Protein AF-A0A969X507-F1 (afdb_monomer_lite)

Sequence (198 aa):
MKPGFDLRLEQAQKLIITPQLQQAVALLQYSSMELLDYIQKELVDNPLLELEERLDPGQKQKEKDKGESQEEVQWEDYFQDYEDYGFKTKEHDQEHPSLESNASRPFSLQEHLLFQLQLTHLSATEYAIGEFLIGNIDRNGYLQGSLEELAGTLGVKQEELLAVLEQIQQFEPLGVGARSIEECLWLQAVKREDRPPF

Radius of gyration: 32.65 Å; chains: 1; bounding box: 103×75×62 Å

Foldseek 3Di:
DDDDDDDDDDDDDPPDCDVVNVVVVVLVPDDPVVNVVVVVVVCVVDVPDDPPPPDDPPPPDPPDDDDDDPDDPPVVVVVVVVPPDDDDPPPPPPPPPPVVNVPDDDDQPLRQLLVVLVVDPDDPLLSVLLNLQSVQQDSVQEGPDDLVVSCVVSVHDSVSSVVSLVVSCPDPPHQHHHNDPVSSVVSVVVVCPPDPDD

Structure (mmCIF, N/CA/C/O backbone):
data_AF-A0A969X507-F1
#
_entry.id   AF-A0A969X507-F1
#
loop_
_atom_site.group_PDB
_atom_site.id
_atom_site.type_symbol
_atom_site.label_atom_id
_atom_site.label_alt_id
_atom_site.label_comp_id
_atom_site.label_asym_id
_atom_site.label_entity_id
_atom_site.label_seq_id
_atom_site.pdbx_PDB_ins_code
_atom_site.Cartn_x
_atom_site.Cartn_y
_atom_site.Cartn_z
_atom_site.occupancy
_atom_site.B_iso_or_equiv
_atom_site.auth_seq_id
_atom_site.auth_comp_id
_atom_site.auth_asym_id
_atom_site.auth_atom_id
_atom_site.pdbx_PDB_model_num
ATOM 1 N N . MET A 1 1 ? 83.317 3.479 -35.740 1.00 40.03 1 MET A N 1
ATOM 2 C CA . MET A 1 1 ? 82.184 4.357 -35.380 1.00 40.03 1 MET A CA 1
ATOM 3 C C . MET A 1 1 ? 80.895 3.788 -35.964 1.00 40.03 1 MET A C 1
ATOM 5 O O . MET A 1 1 ? 80.715 3.808 -37.171 1.00 40.03 1 MET A O 1
ATOM 9 N N . LYS A 1 2 ? 80.048 3.222 -35.109 1.00 51.16 2 LYS A N 1
ATOM 10 C CA . LYS A 1 2 ? 78.599 2.988 -35.279 1.00 51.16 2 LYS A CA 1
ATOM 11 C C . LYS A 1 2 ? 78.009 3.246 -33.877 1.00 51.16 2 LYS A C 1
ATOM 13 O O . LYS A 1 2 ? 78.763 2.991 -32.934 1.00 51.16 2 LYS A O 1
ATOM 18 N N . PRO A 1 3 ? 76.759 3.698 -33.678 1.00 57.31 3 PRO A N 1
ATOM 19 C CA . PRO A 1 3 ? 75.609 3.670 -34.588 1.00 57.31 3 PRO A CA 1
ATOM 20 C C . PRO A 1 3 ? 74.827 5.008 -34.613 1.00 57.31 3 PRO A C 1
ATOM 22 O O . PRO A 1 3 ? 75.236 5.984 -33.994 1.00 57.31 3 PRO A O 1
ATOM 25 N N . GLY A 1 4 ? 73.696 5.055 -35.320 1.00 49.06 4 GLY A N 1
ATOM 26 C CA . GLY A 1 4 ? 72.754 6.171 -35.218 1.00 49.06 4 GLY A CA 1
ATOM 27 C C . GLY A 1 4 ? 71.738 6.214 -36.352 1.00 49.06 4 GLY A C 1
ATOM 28 O O . GLY A 1 4 ? 71.722 7.176 -37.105 1.00 49.06 4 GLY A O 1
ATOM 29 N N . PHE A 1 5 ? 70.913 5.176 -36.498 1.00 55.28 5 PHE A N 1
ATOM 30 C CA . PHE A 1 5 ? 69.684 5.273 -37.287 1.00 55.28 5 PHE A CA 1
ATOM 31 C C . PHE A 1 5 ? 68.516 4.976 -36.352 1.00 55.28 5 PHE A C 1
ATOM 33 O O . PHE A 1 5 ? 68.231 3.822 -36.045 1.00 55.28 5 PHE A O 1
ATOM 40 N N . ASP A 1 6 ? 67.917 6.050 -35.846 1.00 52.25 6 ASP A N 1
ATOM 41 C CA . ASP A 1 6 ? 66.673 6.029 -35.084 1.00 52.25 6 ASP A CA 1
ATOM 42 C C . ASP A 1 6 ? 65.519 5.863 -36.084 1.00 52.25 6 ASP A C 1
ATOM 44 O O . ASP A 1 6 ? 65.155 6.791 -36.805 1.00 52.25 6 ASP A O 1
ATOM 48 N N . LEU A 1 7 ? 65.006 4.639 -36.208 1.00 55.09 7 LEU A N 1
ATOM 49 C CA . LEU A 1 7 ? 63.811 4.330 -36.992 1.00 55.09 7 LEU A CA 1
ATOM 50 C C . LEU A 1 7 ? 62.589 4.539 -36.092 1.00 55.09 7 LEU A C 1
ATOM 52 O O . LEU A 1 7 ? 62.137 3.615 -35.417 1.00 55.09 7 LEU A O 1
ATOM 56 N N . ARG A 1 8 ? 62.049 5.761 -36.078 1.00 56.00 8 ARG A N 1
ATOM 57 C CA . ARG A 1 8 ? 60.736 6.040 -35.481 1.00 56.00 8 ARG A CA 1
ATOM 58 C C . ARG A 1 8 ? 59.634 5.558 -36.418 1.00 56.00 8 ARG A C 1
ATOM 60 O O . ARG A 1 8 ? 59.376 6.161 -37.455 1.00 56.00 8 ARG A O 1
ATOM 67 N N . LEU A 1 9 ? 59.000 4.453 -36.039 1.00 54.16 9 LEU A N 1
ATOM 68 C CA . LEU A 1 9 ? 57.808 3.922 -36.688 1.00 54.16 9 LEU A CA 1
ATOM 69 C C . LEU A 1 9 ? 56.573 4.594 -36.063 1.00 54.16 9 LEU A C 1
ATOM 71 O O . LEU A 1 9 ? 56.149 4.219 -34.972 1.00 54.16 9 LEU A O 1
ATOM 75 N N . GLU A 1 10 ? 56.008 5.608 -36.719 1.00 54.09 10 GLU A N 1
ATOM 76 C CA . GLU A 1 10 ? 54.723 6.186 -36.304 1.00 54.09 10 GLU A CA 1
ATOM 77 C C . GLU A 1 10 ? 53.574 5.311 -36.825 1.00 54.09 10 GLU A C 1
ATOM 79 O O . GLU A 1 10 ? 53.235 5.316 -38.009 1.00 54.09 10 GLU A O 1
ATOM 84 N N . GLN A 1 11 ? 52.984 4.511 -35.936 1.00 51.06 11 GLN A N 1
ATOM 85 C CA . GLN A 1 11 ? 51.823 3.680 -36.243 1.00 51.06 11 GLN A CA 1
ATOM 86 C C . GLN A 1 11 ? 50.542 4.526 -36.166 1.00 51.06 11 GLN A C 1
ATOM 88 O O . GLN A 1 11 ? 49.938 4.670 -35.107 1.00 51.06 11 GLN A O 1
ATOM 93 N N . ALA A 1 12 ? 50.099 5.078 -37.297 1.00 56.31 12 ALA A N 1
ATOM 94 C CA . ALA A 1 12 ? 48.778 5.698 -37.406 1.00 56.31 12 ALA A CA 1
ATOM 95 C C . ALA A 1 12 ? 47.714 4.604 -37.625 1.00 56.31 12 ALA A C 1
ATOM 97 O O . ALA A 1 12 ? 47.590 4.041 -38.716 1.00 56.31 12 ALA A O 1
ATOM 98 N N . GLN A 1 13 ? 46.951 4.274 -36.583 1.00 54.53 13 GLN A N 1
ATOM 99 C CA . GLN A 1 13 ? 45.850 3.314 -36.667 1.00 54.53 13 GLN A CA 1
ATOM 100 C C . GLN A 1 13 ? 44.687 3.955 -37.448 1.00 54.53 13 GLN A C 1
ATOM 102 O O . GLN A 1 13 ? 43.970 4.811 -36.935 1.00 54.53 13 GLN A O 1
ATOM 107 N N . LYS A 1 14 ? 44.503 3.579 -38.720 1.00 55.06 14 LYS A N 1
ATOM 108 C CA . LYS A 1 14 ? 43.303 3.957 -39.480 1.00 55.06 14 LYS A CA 1
ATOM 109 C C . LYS A 1 14 ? 42.123 3.152 -38.941 1.00 55.06 14 LYS A C 1
ATOM 111 O O . LYS A 1 14 ? 42.059 1.947 -39.168 1.00 55.06 14 LYS A O 1
ATOM 116 N N . LEU A 1 15 ? 41.190 3.814 -38.257 1.00 56.16 15 LEU A N 1
ATOM 117 C CA . LEU A 1 15 ? 39.861 3.257 -38.006 1.00 56.16 15 LEU A CA 1
ATOM 118 C C . LEU A 1 15 ? 39.155 3.086 -39.354 1.00 56.16 15 LEU A C 1
ATOM 120 O O . LEU A 1 15 ? 38.576 4.023 -39.902 1.00 56.16 15 LEU A O 1
ATOM 124 N N . ILE A 1 16 ? 39.258 1.890 -39.923 1.00 62.44 16 ILE A N 1
ATOM 125 C CA . ILE A 1 16 ? 38.451 1.498 -41.070 1.00 62.44 16 ILE A CA 1
ATOM 126 C C . ILE A 1 16 ? 37.062 1.218 -40.508 1.00 62.44 16 ILE A C 1
ATOM 128 O O . ILE A 1 16 ? 36.867 0.263 -39.760 1.00 62.44 16 ILE A O 1
ATOM 132 N N . ILE A 1 17 ? 36.112 2.089 -40.831 1.00 55.62 17 ILE A N 1
ATOM 133 C CA . ILE A 1 17 ? 34.702 1.861 -40.545 1.00 55.62 17 ILE A CA 1
ATOM 134 C C . ILE A 1 17 ? 34.292 0.568 -41.253 1.00 55.62 17 ILE A C 1
ATOM 136 O O . ILE A 1 17 ? 34.327 0.477 -42.481 1.00 55.62 17 ILE A O 1
ATOM 140 N N . THR A 1 18 ? 33.951 -0.451 -40.472 1.00 82.69 18 THR A N 1
ATOM 141 C CA . THR A 1 18 ? 33.385 -1.687 -41.001 1.00 82.69 18 THR A CA 1
ATOM 142 C C . THR A 1 18 ? 31.915 -1.447 -41.361 1.00 82.69 18 THR A C 1
ATOM 144 O O . THR A 1 18 ? 31.246 -0.644 -40.705 1.00 82.69 18 THR A O 1
ATOM 147 N N . PRO A 1 19 ? 31.374 -2.132 -42.382 1.00 73.19 19 PRO A N 1
ATOM 148 C CA . PRO A 1 19 ? 29.974 -1.969 -42.790 1.00 73.19 19 PRO A CA 1
ATOM 149 C C . PRO A 1 19 ? 28.988 -2.245 -41.642 1.00 73.19 19 PRO A C 1
ATOM 151 O O . PRO A 1 19 ? 27.975 -1.563 -41.519 1.00 73.19 19 PRO A O 1
ATOM 154 N N . GLN A 1 20 ? 29.336 -3.163 -40.735 1.00 71.44 20 GLN A N 1
ATOM 155 C CA . GLN A 1 20 ? 28.566 -3.449 -39.520 1.00 71.44 20 GLN A CA 1
ATOM 156 C C . GLN A 1 20 ? 28.519 -2.252 -38.558 1.00 71.44 20 GLN A C 1
ATOM 158 O O . GLN A 1 20 ? 27.482 -1.963 -37.969 1.00 71.44 20 GLN A O 1
ATOM 163 N N . LEU A 1 21 ? 29.627 -1.517 -38.420 1.00 74.62 21 LEU A N 1
ATOM 164 C CA . LEU A 1 21 ? 29.705 -0.350 -37.543 1.00 74.62 21 LEU A CA 1
ATOM 165 C C . LEU A 1 21 ? 28.915 0.833 -38.121 1.00 74.62 21 LEU A C 1
ATOM 167 O O . LEU A 1 21 ? 28.256 1.551 -37.376 1.00 74.62 21 LEU A O 1
ATOM 171 N N . GLN A 1 22 ? 28.901 0.989 -39.448 1.00 72.25 22 GLN A N 1
ATOM 172 C CA . GLN A 1 22 ? 28.009 1.926 -40.144 1.00 72.25 22 GLN A CA 1
ATOM 173 C C . GLN A 1 22 ? 26.529 1.605 -39.924 1.00 72.25 22 GLN A C 1
ATOM 175 O O . GLN A 1 22 ? 25.753 2.514 -39.635 1.00 72.25 22 GLN A O 1
ATOM 180 N N . GLN A 1 23 ? 26.147 0.330 -40.020 1.00 75.06 23 GLN A N 1
ATOM 181 C CA . GLN A 1 23 ? 24.771 -0.110 -39.778 1.00 75.06 23 GLN A CA 1
ATOM 182 C C . GLN A 1 23 ? 24.349 0.116 -38.323 1.00 75.06 23 GLN A C 1
ATOM 184 O O . GLN A 1 23 ? 23.283 0.673 -38.082 1.00 75.06 23 GLN A O 1
ATOM 189 N N . ALA A 1 24 ? 25.202 -0.227 -37.353 1.00 75.50 24 ALA A N 1
ATOM 190 C CA . ALA A 1 24 ? 24.916 -0.019 -35.933 1.00 75.50 24 ALA A CA 1
ATOM 191 C C . ALA A 1 24 ? 24.751 1.470 -35.586 1.00 75.50 24 ALA A C 1
ATOM 193 O O . ALA A 1 24 ? 23.823 1.853 -34.877 1.00 75.50 24 ALA A O 1
ATOM 194 N N . VAL A 1 25 ? 25.618 2.329 -36.128 1.00 79.06 25 VAL A N 1
ATOM 195 C CA . VAL A 1 25 ? 25.529 3.782 -35.930 1.00 79.06 25 VAL A CA 1
ATOM 196 C C . VAL A 1 25 ? 24.288 4.372 -36.610 1.00 79.06 25 VAL A C 1
ATOM 198 O O . VAL A 1 25 ? 23.712 5.319 -36.079 1.00 79.06 25 VAL A O 1
ATOM 201 N N . ALA A 1 26 ? 23.852 3.827 -37.749 1.00 70.38 26 ALA A N 1
ATOM 202 C CA . ALA A 1 26 ? 22.607 4.232 -38.403 1.00 70.38 26 ALA A CA 1
ATOM 203 C C . ALA A 1 26 ? 21.367 3.801 -37.600 1.00 70.38 26 ALA A C 1
ATOM 205 O O . ALA A 1 26 ? 20.466 4.609 -37.400 1.00 70.38 26 ALA A O 1
ATOM 206 N N . LEU A 1 27 ? 21.359 2.576 -37.062 1.00 78.75 27 LEU A N 1
ATOM 207 C CA . LEU A 1 27 ? 20.280 2.064 -36.209 1.00 78.75 27 LEU A CA 1
ATOM 208 C C . LEU A 1 27 ? 20.087 2.907 -34.941 1.00 78.75 27 LEU A C 1
ATOM 210 O O . LEU A 1 27 ? 18.956 3.188 -34.559 1.00 78.75 27 LEU A O 1
ATOM 214 N N . LEU A 1 28 ? 21.183 3.363 -34.325 1.00 80.00 28 LEU A N 1
ATOM 215 C CA . LEU A 1 28 ? 21.151 4.239 -33.145 1.00 80.00 28 LEU A CA 1
ATOM 216 C C . LEU A 1 28 ? 20.614 5.650 -33.432 1.00 80.00 28 LEU A C 1
ATOM 218 O O . LEU A 1 28 ? 20.258 6.363 -32.497 1.00 80.00 28 LEU A O 1
ATOM 222 N N . GLN A 1 29 ? 20.597 6.071 -34.698 1.00 79.50 29 GLN A N 1
ATOM 223 C CA . GLN A 1 29 ? 20.119 7.392 -35.111 1.00 79.50 29 GLN A CA 1
ATOM 224 C C . GLN A 1 29 ? 18.639 7.406 -35.513 1.00 79.50 29 GLN A C 1
ATOM 226 O O . GLN A 1 29 ? 18.088 8.494 -35.677 1.00 79.50 29 GLN A O 1
ATOM 231 N N . TYR A 1 30 ? 17.987 6.247 -35.658 1.00 86.56 30 TYR A N 1
ATOM 232 C CA . TYR A 1 30 ? 16.560 6.192 -35.972 1.00 86.56 30 TYR A CA 1
ATOM 233 C C . TYR A 1 30 ? 15.694 6.625 -34.790 1.00 86.56 30 TYR A C 1
ATOM 235 O O . TYR A 1 30 ? 15.968 6.319 -33.627 1.00 86.56 30 TYR A O 1
ATOM 243 N N . SER A 1 31 ? 14.590 7.301 -35.099 1.00 87.06 31 SER A N 1
ATOM 244 C CA . SER A 1 31 ? 13.506 7.484 -34.139 1.00 87.06 31 SER A CA 1
ATOM 245 C C . SER A 1 31 ? 12.775 6.157 -33.893 1.00 87.06 31 SER A C 1
ATOM 247 O O . SER A 1 31 ? 12.781 5.256 -34.731 1.00 87.06 31 SER A O 1
ATOM 249 N N . SER A 1 32 ? 12.095 6.025 -32.749 1.00 80.69 32 SER A N 1
ATOM 250 C CA . SER A 1 32 ? 11.383 4.784 -32.396 1.00 80.69 32 SER A CA 1
ATOM 251 C C . SER A 1 32 ? 10.352 4.343 -33.445 1.00 80.69 32 SER A C 1
ATOM 253 O O . SER A 1 32 ? 10.076 3.154 -33.540 1.00 80.69 32 SER A O 1
ATOM 255 N N . MET A 1 33 ? 9.777 5.274 -34.213 1.00 86.19 33 MET A N 1
ATOM 256 C CA . MET A 1 33 ? 8.849 4.959 -35.306 1.00 86.19 33 MET A CA 1
ATOM 257 C C . MET A 1 33 ? 9.584 4.408 -36.534 1.00 86.19 33 MET A C 1
ATOM 259 O O . MET A 1 33 ? 9.168 3.404 -37.099 1.00 86.19 33 MET A O 1
ATOM 263 N N . GLU A 1 34 ? 10.700 5.030 -36.915 1.00 84.31 34 GLU A N 1
ATOM 264 C CA . GLU A 1 34 ? 11.515 4.608 -38.063 1.00 84.31 34 GLU A CA 1
ATOM 265 C C . GLU A 1 34 ? 12.184 3.251 -37.822 1.00 84.31 34 GLU A C 1
ATOM 267 O O . GLU A 1 34 ? 12.285 2.441 -38.738 1.00 84.31 34 GLU A O 1
ATOM 272 N N . LEU A 1 35 ? 12.593 2.970 -36.580 1.00 83.88 35 LEU A N 1
ATOM 273 C CA . LEU A 1 35 ? 13.148 1.669 -36.210 1.00 83.88 35 LEU A CA 1
ATOM 274 C C . LEU A 1 35 ? 12.105 0.547 -36.342 1.00 83.88 35 LEU A C 1
ATOM 276 O O . LEU A 1 35 ? 12.439 -0.543 -36.797 1.00 83.88 35 LEU A O 1
ATOM 280 N N . LEU A 1 36 ? 10.845 0.807 -35.974 1.00 84.69 36 LEU A N 1
ATOM 281 C CA . LEU A 1 36 ? 9.763 -0.172 -36.114 1.00 84.69 36 LEU A CA 1
ATOM 282 C C . LEU A 1 36 ? 9.422 -0.441 -37.582 1.00 84.69 36 LEU A C 1
ATOM 284 O O . LEU A 1 36 ? 9.252 -1.600 -37.950 1.00 84.69 36 LEU A O 1
ATOM 288 N N . ASP A 1 37 ? 9.375 0.598 -38.417 1.00 84.25 37 ASP A N 1
ATOM 289 C CA . ASP A 1 37 ? 9.166 0.460 -39.865 1.00 84.25 37 ASP A CA 1
ATOM 290 C C . ASP A 1 37 ? 10.311 -0.330 -40.524 1.00 84.25 37 ASP A C 1
ATOM 292 O O . ASP A 1 37 ? 10.082 -1.249 -41.312 1.00 84.25 37 ASP A O 1
ATOM 296 N N . TYR A 1 38 ? 11.554 -0.052 -40.117 1.00 84.12 38 TYR A N 1
ATOM 297 C CA . TYR A 1 38 ? 12.729 -0.801 -40.559 1.00 84.12 38 TYR A CA 1
ATOM 298 C C . TYR A 1 38 ? 12.644 -2.287 -40.174 1.00 84.12 38 TYR A C 1
ATOM 300 O O . TYR A 1 38 ? 12.842 -3.151 -41.024 1.00 84.12 38 TYR A O 1
ATOM 308 N N . ILE A 1 39 ? 12.292 -2.602 -38.921 1.00 83.06 39 ILE A N 1
ATOM 309 C CA . ILE A 1 39 ? 12.124 -3.988 -38.452 1.00 83.06 39 ILE A CA 1
ATOM 310 C C . ILE A 1 39 ? 10.987 -4.695 -39.202 1.00 83.06 39 ILE A C 1
ATOM 312 O O . ILE A 1 39 ? 11.150 -5.844 -39.606 1.00 83.06 39 ILE A O 1
ATOM 316 N N . GLN A 1 40 ? 9.851 -4.026 -39.421 1.00 82.00 40 GLN A N 1
ATOM 317 C CA . GLN A 1 40 ? 8.729 -4.594 -40.177 1.00 82.00 40 GLN A CA 1
ATOM 318 C C . GLN A 1 40 ? 9.119 -4.931 -41.615 1.00 82.00 40 GLN A C 1
ATOM 320 O O . GLN A 1 40 ? 8.726 -5.975 -42.133 1.00 82.00 40 GLN A O 1
ATOM 325 N N . LYS A 1 41 ? 9.909 -4.071 -42.256 1.00 83.44 41 LYS A N 1
ATOM 326 C CA . LYS A 1 41 ? 10.410 -4.320 -43.604 1.00 83.44 41 LYS A CA 1
ATOM 327 C C . LYS A 1 41 ? 11.374 -5.507 -43.645 1.00 83.44 41 LYS A C 1
ATOM 329 O O . LYS A 1 41 ? 11.221 -6.380 -44.493 1.00 83.44 41 LYS A O 1
ATOM 334 N N . GLU A 1 42 ? 12.309 -5.576 -42.701 1.00 83.44 42 GLU A N 1
ATOM 335 C CA . GLU A 1 42 ? 13.247 -6.701 -42.588 1.00 83.44 42 GLU A CA 1
ATOM 336 C C . GLU A 1 42 ? 12.532 -8.031 -42.288 1.00 83.44 42 GLU A C 1
ATOM 338 O O . GLU A 1 42 ? 12.959 -9.072 -42.779 1.00 83.44 42 GLU A O 1
ATOM 343 N N . LEU A 1 43 ? 11.412 -8.011 -41.557 1.00 81.31 43 LEU A N 1
ATOM 344 C CA . LEU A 1 43 ? 10.572 -9.193 -41.318 1.00 81.31 43 LEU A CA 1
ATOM 345 C C . LEU A 1 43 ? 9.946 -9.736 -42.617 1.00 81.31 43 LEU A C 1
ATOM 347 O O . LEU A 1 43 ? 9.805 -10.943 -42.786 1.00 81.31 43 LEU A O 1
ATOM 351 N N . VAL A 1 44 ? 9.572 -8.850 -43.546 1.00 80.88 44 VAL A N 1
ATOM 352 C CA . VAL A 1 44 ? 9.012 -9.233 -44.854 1.00 80.88 44 VAL A CA 1
ATOM 353 C C . VAL A 1 44 ? 10.105 -9.731 -45.800 1.00 80.88 44 VAL A C 1
ATOM 355 O O . VAL A 1 44 ? 9.893 -10.697 -46.535 1.00 80.88 44 VAL A O 1
ATOM 358 N N . ASP A 1 45 ? 11.267 -9.080 -45.780 1.00 83.31 45 ASP A N 1
ATOM 359 C CA . ASP A 1 45 ? 12.383 -9.398 -46.672 1.00 83.31 45 ASP A CA 1
ATOM 360 C C . ASP A 1 45 ? 13.143 -10.665 -46.230 1.00 83.31 45 ASP A C 1
ATOM 362 O O . ASP A 1 45 ? 13.737 -11.356 -47.065 1.00 83.31 45 ASP A O 1
ATOM 366 N N . ASN A 1 46 ? 13.094 -11.018 -44.941 1.00 79.50 46 ASN A N 1
ATOM 367 C CA . ASN A 1 46 ? 13.735 -12.206 -44.390 1.00 79.50 46 ASN A CA 1
ATOM 368 C C . ASN A 1 46 ? 12.691 -13.222 -43.886 1.00 79.50 46 ASN A C 1
ATOM 370 O O . ASN A 1 46 ? 12.310 -13.195 -42.716 1.00 79.50 46 ASN A O 1
ATOM 374 N N . PRO A 1 47 ? 12.276 -14.182 -44.730 1.00 68.81 47 PRO A N 1
ATOM 375 C CA . PRO A 1 47 ? 11.215 -15.138 -44.408 1.00 68.81 47 PRO A CA 1
ATOM 376 C C . PRO A 1 47 ? 11.571 -16.146 -43.299 1.00 68.81 47 PRO A C 1
ATOM 378 O O . PRO A 1 47 ? 10.748 -16.998 -42.981 1.00 68.81 47 PRO A O 1
ATOM 381 N N . LEU A 1 48 ? 12.791 -16.095 -42.747 1.00 75.00 48 LEU A N 1
ATOM 382 C CA . LEU A 1 48 ? 13.221 -16.879 -41.582 1.00 75.00 48 LEU A CA 1
ATOM 383 C C . LEU A 1 48 ? 13.097 -16.106 -40.257 1.00 75.00 48 LEU A C 1
ATOM 385 O O . LEU A 1 48 ? 13.291 -16.703 -39.201 1.00 75.00 48 LEU A O 1
ATOM 389 N N . LEU A 1 49 ? 12.841 -14.793 -40.291 1.00 70.06 49 LEU A N 1
ATOM 390 C CA . LEU A 1 49 ? 12.595 -14.002 -39.088 1.00 70.06 49 LEU A CA 1
ATOM 391 C C . LEU A 1 49 ?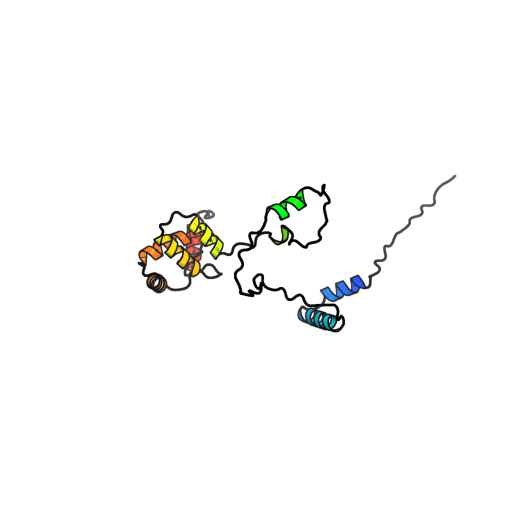 11.134 -14.192 -38.657 1.00 70.06 49 LEU A C 1
ATOM 393 O O . LEU A 1 49 ? 10.211 -13.804 -39.368 1.00 70.06 49 LEU A O 1
ATOM 397 N N . GLU A 1 50 ? 10.931 -14.765 -37.474 1.00 68.81 50 GLU A N 1
ATOM 398 C CA . GLU A 1 50 ? 9.628 -14.864 -36.814 1.00 68.81 50 GLU A CA 1
ATOM 399 C C . GLU A 1 50 ? 9.606 -13.899 -35.621 1.00 68.81 50 GLU A C 1
ATOM 401 O O . GLU A 1 50 ? 10.568 -13.811 -34.856 1.00 68.81 50 GLU A O 1
ATOM 406 N N . LEU A 1 51 ? 8.522 -13.134 -35.470 1.00 67.19 51 LEU A N 1
ATOM 407 C CA . LEU A 1 51 ? 8.334 -12.300 -34.288 1.00 67.19 51 LEU A CA 1
ATOM 408 C C . LEU A 1 51 ? 7.934 -13.223 -33.136 1.00 67.19 51 LEU A C 1
ATOM 410 O O . LEU A 1 51 ? 6.819 -13.740 -33.132 1.00 67.19 51 LEU A O 1
ATOM 414 N N . GLU A 1 52 ? 8.820 -13.424 -32.162 1.00 65.06 52 GLU A N 1
ATOM 415 C CA . GLU A 1 52 ? 8.439 -14.082 -30.914 1.00 65.06 52 GLU A CA 1
ATOM 416 C C . GLU A 1 52 ? 7.379 -13.228 -30.207 1.00 65.06 52 GLU A C 1
ATOM 418 O O . GLU A 1 52 ? 7.674 -12.239 -29.527 1.00 65.06 52 GLU A O 1
ATOM 423 N N . GLU A 1 53 ? 6.112 -13.605 -30.369 1.00 53.97 53 GLU A N 1
ATOM 424 C CA . GLU A 1 53 ? 5.057 -13.159 -29.476 1.00 53.97 53 GLU A CA 1
ATOM 425 C C . GLU A 1 53 ? 5.380 -13.725 -28.096 1.00 53.97 53 GLU A C 1
ATOM 427 O O . GLU A 1 53 ? 5.225 -14.917 -27.827 1.00 53.97 53 GLU A O 1
ATOM 432 N N . ARG A 1 54 ? 5.885 -12.863 -27.210 1.00 49.53 54 ARG A N 1
ATOM 433 C CA . ARG A 1 54 ? 6.108 -13.203 -25.809 1.00 49.53 54 ARG A CA 1
ATOM 434 C C . ARG A 1 54 ? 4.761 -13.548 -25.178 1.00 49.53 54 ARG A C 1
ATOM 436 O O . ARG A 1 54 ? 4.060 -12.661 -24.697 1.00 49.53 54 ARG A O 1
ATOM 443 N N . LEU A 1 55 ? 4.419 -14.833 -25.184 1.00 45.38 55 LEU A N 1
ATOM 444 C CA . LEU A 1 55 ? 3.278 -15.365 -24.456 1.00 45.38 55 LEU A CA 1
ATOM 445 C C . LEU A 1 55 ? 3.444 -14.997 -22.982 1.00 45.38 55 LEU A C 1
ATOM 447 O O . LEU A 1 55 ? 4.479 -15.246 -22.354 1.00 45.38 55 LEU A O 1
ATOM 451 N N . ASP A 1 56 ? 2.416 -14.374 -22.430 1.00 43.16 56 ASP A N 1
ATOM 452 C CA . ASP A 1 56 ? 2.289 -14.140 -21.009 1.00 43.16 56 ASP A CA 1
ATOM 453 C C . ASP A 1 56 ? 2.347 -15.489 -20.263 1.00 43.16 56 ASP A C 1
ATOM 455 O O . ASP A 1 56 ? 1.784 -16.493 -20.720 1.00 43.16 56 ASP A O 1
ATOM 459 N N . PRO A 1 57 ? 3.069 -15.562 -19.128 1.00 41.97 57 PRO A N 1
ATOM 460 C CA . PRO A 1 57 ? 3.266 -16.813 -18.410 1.00 41.97 57 PRO A CA 1
ATOM 461 C C . PRO A 1 57 ? 1.924 -17.264 -17.818 1.00 41.97 57 PRO A C 1
ATOM 463 O O . PRO A 1 57 ? 1.535 -16.842 -16.732 1.00 41.97 57 PRO A O 1
ATOM 466 N N . GLY A 1 58 ? 1.184 -18.097 -18.553 1.00 51.22 58 GLY A N 1
ATOM 467 C CA . GLY A 1 58 ? -0.146 -18.541 -18.131 1.00 51.22 58 GLY A CA 1
ATOM 468 C C . GLY A 1 58 ? -0.942 -19.374 -19.136 1.00 51.22 58 GLY A C 1
ATOM 469 O O . GLY A 1 58 ? -1.807 -20.141 -18.715 1.00 51.22 58 GLY A O 1
ATOM 470 N N . GLN A 1 59 ? -0.649 -19.313 -20.437 1.00 42.97 59 GLN A N 1
ATOM 471 C CA . GLN A 1 59 ? -1.398 -20.086 -21.437 1.00 42.97 59 GLN A CA 1
ATOM 472 C C . GLN A 1 59 ? -0.751 -21.449 -21.719 1.00 42.97 59 GLN A C 1
ATOM 474 O O . GLN A 1 59 ? -0.290 -21.735 -22.817 1.00 42.97 59 GLN A O 1
ATOM 479 N N . LYS A 1 60 ? -0.755 -22.337 -20.716 1.00 39.56 60 LYS A N 1
ATOM 480 C CA . LYS A 1 60 ? -0.749 -23.781 -20.998 1.00 39.56 60 LYS A CA 1
ATOM 481 C C . LYS A 1 60 ? -2.180 -24.178 -21.353 1.00 39.56 60 LYS A C 1
ATOM 483 O O . LYS A 1 60 ? -3.075 -24.061 -20.515 1.00 39.56 60 LYS A O 1
ATOM 488 N N . GLN A 1 61 ? -2.395 -24.623 -22.590 1.00 35.38 61 GLN A N 1
ATOM 489 C CA . GLN A 1 61 ? -3.659 -25.208 -23.035 1.00 35.38 61 GLN A CA 1
ATOM 490 C C . GLN A 1 61 ? -4.094 -26.311 -22.062 1.00 35.38 61 GLN A C 1
ATOM 492 O O . GLN A 1 61 ? -3.450 -27.347 -21.920 1.00 35.38 61 GLN A O 1
ATOM 497 N N . LYS A 1 62 ? -5.211 -26.062 -21.372 1.00 33.97 62 LYS A N 1
ATOM 498 C CA . LYS A 1 62 ? -6.003 -27.097 -20.713 1.00 33.97 62 LYS A CA 1
ATOM 499 C C . LYS A 1 62 ? -6.779 -27.842 -21.795 1.00 33.97 62 LYS A C 1
ATOM 501 O O . LYS A 1 62 ? -7.905 -27.461 -22.104 1.00 33.97 62 LYS A O 1
ATOM 506 N N . GLU A 1 63 ? -6.213 -28.914 -22.329 1.00 32.69 63 GLU A N 1
ATOM 507 C CA . GLU A 1 63 ? -7.043 -29.997 -22.853 1.00 32.69 63 GLU A CA 1
ATOM 508 C C . GLU A 1 63 ? -7.453 -30.881 -21.677 1.00 32.69 63 GLU A C 1
ATOM 510 O O . GLU A 1 63 ? -6.641 -31.550 -21.039 1.00 32.69 63 GLU A O 1
ATOM 515 N N . LYS A 1 64 ? -8.738 -30.801 -21.329 1.00 31.89 64 LYS A N 1
ATOM 516 C CA . LYS A 1 64 ? -9.371 -31.682 -20.357 1.00 31.89 64 LYS A CA 1
ATOM 517 C C . LYS A 1 64 ? -9.953 -32.891 -21.093 1.00 31.89 64 LYS A C 1
ATOM 519 O O . LYS A 1 64 ? -10.868 -32.736 -21.893 1.00 31.89 64 LYS A O 1
ATOM 524 N N . ASP A 1 65 ? -9.476 -34.056 -20.667 1.00 29.67 65 ASP A N 1
ATOM 525 C CA . ASP A 1 65 ? -10.296 -35.149 -20.135 1.00 29.67 65 ASP A CA 1
ATOM 526 C C . ASP A 1 65 ? -11.022 -36.084 -21.120 1.00 29.67 65 ASP A C 1
ATOM 528 O O . ASP A 1 65 ? -12.046 -35.742 -21.718 1.00 29.67 65 ASP A O 1
ATOM 532 N N . LYS A 1 66 ? -10.550 -37.338 -21.162 1.00 26.70 66 LYS A N 1
ATOM 533 C CA . LYS A 1 66 ? -11.433 -38.508 -21.086 1.00 26.70 66 LYS A CA 1
ATOM 534 C C . LYS A 1 66 ? -10.671 -39.785 -20.718 1.00 26.70 66 LYS A C 1
ATOM 536 O O . LYS A 1 66 ? -9.864 -40.265 -21.506 1.00 26.70 66 LYS A O 1
ATOM 541 N N . GLY A 1 67 ? -11.088 -40.404 -19.615 1.00 28.42 67 GLY A N 1
ATOM 542 C CA . GLY A 1 67 ? -11.134 -41.863 -19.495 1.00 28.42 67 GLY A CA 1
ATOM 543 C C . GLY A 1 67 ? -10.157 -42.474 -18.499 1.00 28.42 67 GLY A C 1
ATOM 544 O O . GLY A 1 67 ? -8.954 -42.486 -18.711 1.00 28.42 67 GLY A O 1
ATOM 545 N N . GLU A 1 68 ? -10.724 -43.023 -17.433 1.00 33.44 68 GLU A N 1
ATOM 546 C CA . GLU A 1 68 ? -10.085 -43.842 -16.410 1.00 33.44 68 GLU A CA 1
ATOM 547 C C . GLU A 1 68 ? -9.294 -45.028 -16.995 1.00 33.44 68 GLU A C 1
ATOM 549 O O . GLU A 1 68 ? -9.856 -45.903 -17.652 1.00 33.44 68 GLU A O 1
ATOM 554 N N . SER A 1 69 ? -8.018 -45.127 -16.629 1.00 28.31 69 SER A N 1
ATOM 555 C CA . SER A 1 69 ? -7.384 -46.397 -16.279 1.00 28.31 69 SER A CA 1
ATOM 556 C C . SER A 1 69 ? -6.307 -46.110 -15.243 1.00 28.31 69 SER A C 1
ATOM 558 O O . SER A 1 69 ? -5.367 -45.357 -15.479 1.00 28.31 69 SER A O 1
ATOM 560 N N . GLN A 1 70 ? -6.498 -46.671 -14.055 1.00 37.28 70 GLN A N 1
ATOM 561 C CA . GLN A 1 70 ? -5.539 -46.649 -12.966 1.00 37.28 70 GLN A CA 1
ATOM 562 C C . GLN A 1 70 ? -4.363 -47.555 -13.363 1.00 37.28 70 GLN A C 1
ATOM 564 O O . GLN A 1 70 ? -4.339 -48.733 -13.024 1.00 37.28 70 GLN A O 1
ATOM 569 N N . GLU A 1 71 ? -3.432 -47.027 -14.155 1.00 37.62 71 GLU A N 1
ATOM 570 C CA . GLU A 1 71 ? -2.132 -47.656 -14.368 1.00 37.62 71 GLU A CA 1
ATOM 571 C C . GLU A 1 71 ? -1.264 -47.312 -13.158 1.00 37.62 71 GLU A C 1
ATOM 573 O O . GLU A 1 71 ? -0.914 -46.155 -12.918 1.00 37.62 71 GLU A O 1
ATOM 578 N N . GLU A 1 72 ? -0.986 -48.326 -12.339 1.00 39.00 72 GLU A N 1
ATOM 579 C CA . GLU A 1 72 ? 0.076 -48.271 -11.343 1.00 39.00 72 GLU A CA 1
ATOM 580 C C . GLU A 1 72 ? 1.365 -47.864 -12.059 1.00 39.00 72 GLU A C 1
ATOM 582 O O . GLU A 1 72 ? 1.941 -48.637 -12.821 1.00 39.00 72 GLU A O 1
ATOM 587 N N . VAL A 1 73 ? 1.800 -46.624 -11.839 1.00 47.00 73 VAL A N 1
ATOM 588 C CA . VAL A 1 73 ? 3.118 -46.160 -12.264 1.00 47.00 73 VAL A CA 1
ATOM 589 C C . VAL A 1 73 ? 4.136 -47.047 -11.547 1.00 47.00 73 VAL A C 1
ATOM 591 O O . VAL A 1 73 ? 4.317 -46.918 -10.337 1.00 47.00 73 VAL A O 1
ATOM 594 N N . GLN A 1 74 ? 4.747 -47.990 -12.271 1.00 45.22 74 GLN A N 1
ATOM 595 C CA . GLN A 1 74 ? 5.859 -48.797 -11.772 1.00 45.22 74 GLN A CA 1
ATOM 596 C C . GLN A 1 74 ? 7.081 -47.894 -11.625 1.00 45.22 74 GLN A C 1
ATOM 598 O O . GLN A 1 74 ? 7.853 -47.680 -12.558 1.00 45.22 74 GLN A O 1
ATOM 603 N N . TRP A 1 75 ? 7.239 -47.336 -10.429 1.00 50.34 75 TRP A N 1
ATOM 604 C CA . TRP A 1 75 ? 8.411 -46.552 -10.056 1.00 50.34 75 TRP A CA 1
ATOM 605 C C . TRP A 1 75 ? 9.689 -47.399 -10.129 1.00 50.34 75 TRP A C 1
ATOM 607 O O . TRP A 1 75 ? 10.751 -46.864 -10.431 1.00 50.34 75 TRP A O 1
ATOM 617 N N . GLU A 1 76 ? 9.588 -48.716 -9.939 1.00 43.00 76 GLU A N 1
ATOM 618 C CA . GLU A 1 76 ? 10.696 -49.668 -10.054 1.00 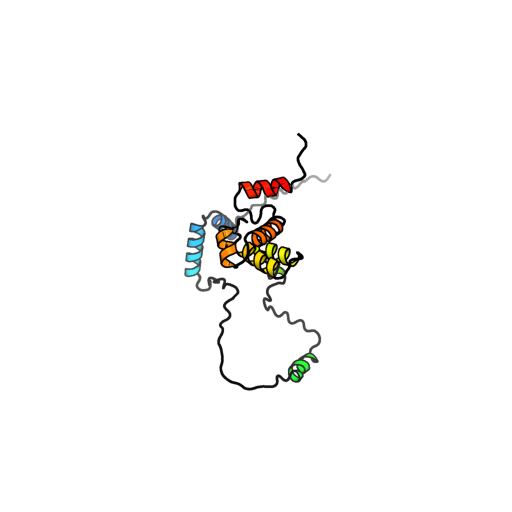43.00 76 GLU A CA 1
ATOM 619 C C . GLU A 1 76 ? 11.385 -49.687 -11.432 1.00 43.00 76 GLU A C 1
ATOM 621 O O . GLU A 1 76 ? 12.613 -49.773 -11.466 1.00 43.00 76 GLU A O 1
ATOM 626 N N . ASP A 1 77 ? 10.658 -49.535 -12.545 1.00 51.06 77 ASP A N 1
ATOM 627 C CA . ASP A 1 77 ? 11.268 -49.482 -13.888 1.00 51.06 77 ASP A CA 1
ATOM 628 C C . ASP A 1 77 ? 11.998 -48.147 -14.128 1.00 51.06 77 ASP A C 1
ATOM 630 O O . ASP A 1 77 ? 13.025 -48.101 -14.802 1.00 51.06 77 ASP A O 1
ATOM 634 N N . TYR A 1 78 ? 11.533 -47.055 -13.507 1.00 54.97 78 TYR A N 1
ATOM 635 C CA . TYR A 1 78 ? 12.190 -45.745 -13.591 1.00 54.97 78 TYR A CA 1
ATOM 636 C C . TYR A 1 78 ? 13.484 -45.680 -12.763 1.00 54.97 78 TYR A C 1
ATOM 638 O O . TYR A 1 78 ? 14.432 -44.984 -13.129 1.00 54.97 78 TYR A O 1
ATOM 646 N N . PHE A 1 79 ? 13.545 -46.409 -11.644 1.00 47.50 79 PHE A N 1
ATOM 647 C CA . PHE A 1 79 ? 14.747 -46.476 -10.811 1.00 47.50 79 PHE A CA 1
ATOM 648 C C . PHE A 1 79 ? 15.826 -47.412 -11.379 1.00 47.50 79 PHE A C 1
ATOM 650 O O . PHE A 1 79 ? 17.005 -47.184 -11.109 1.00 47.50 79 PHE A O 1
ATOM 657 N N . GLN A 1 80 ? 15.466 -48.418 -12.185 1.00 47.66 80 GLN A N 1
ATOM 658 C CA . GLN A 1 80 ? 16.438 -49.359 -12.764 1.00 47.66 80 GLN A CA 1
ATOM 659 C C . GLN A 1 80 ? 17.311 -48.748 -13.870 1.00 47.66 80 GLN A C 1
ATOM 661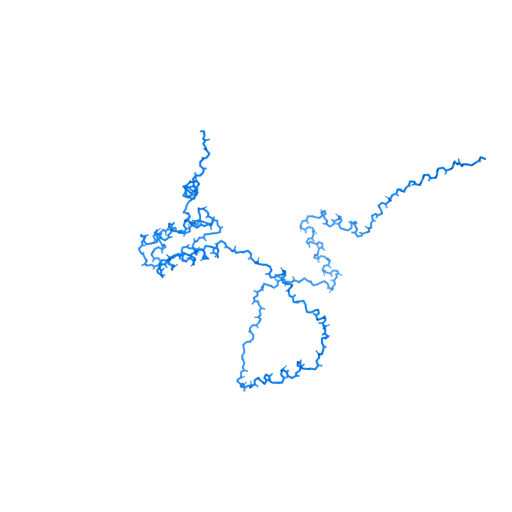 O O . GLN A 1 80 ? 18.476 -49.125 -13.991 1.00 47.66 80 GLN A O 1
ATOM 666 N N . ASP A 1 81 ? 16.823 -47.739 -14.596 1.00 43.25 81 ASP A N 1
ATOM 667 C CA . ASP A 1 81 ? 17.634 -46.994 -15.576 1.00 43.25 81 ASP A CA 1
ATOM 668 C C . ASP A 1 81 ? 18.736 -46.130 -14.920 1.00 43.25 81 ASP A C 1
ATOM 670 O O . ASP A 1 81 ? 19.660 -45.665 -15.594 1.00 43.25 81 ASP A O 1
ATOM 674 N N . TYR A 1 82 ? 18.675 -45.920 -13.598 1.00 49.50 82 TYR A N 1
ATOM 675 C CA . TYR A 1 82 ? 19.606 -45.056 -12.864 1.00 49.50 82 TYR A CA 1
ATOM 676 C C . TYR A 1 82 ? 20.886 -45.760 -12.384 1.00 49.50 82 TYR A C 1
ATOM 678 O O . TYR A 1 82 ? 21.816 -45.082 -11.941 1.00 49.50 82 TYR A O 1
ATOM 686 N N . GLU A 1 83 ? 20.973 -47.092 -12.476 1.00 44.47 83 GLU A N 1
ATOM 687 C CA . GLU A 1 83 ? 22.138 -47.844 -11.981 1.00 44.47 83 GLU A CA 1
ATOM 688 C C . GLU A 1 83 ? 23.225 -48.130 -13.039 1.00 44.47 83 GLU A C 1
ATOM 690 O O . GLU A 1 83 ? 24.314 -48.561 -12.658 1.00 44.47 83 GLU A O 1
ATOM 695 N N . ASP A 1 84 ? 23.016 -47.828 -14.332 1.00 48.59 84 ASP A N 1
ATOM 696 C CA . ASP A 1 84 ? 23.963 -48.218 -15.407 1.00 48.59 84 ASP A CA 1
ATOM 697 C C . ASP A 1 84 ? 24.689 -47.070 -16.143 1.00 48.59 84 ASP A C 1
ATOM 699 O O . ASP A 1 84 ? 25.389 -47.292 -17.129 1.00 48.59 84 ASP A O 1
ATOM 703 N N . TYR A 1 85 ? 24.626 -45.823 -15.669 1.00 44.72 85 TYR A N 1
ATOM 704 C CA . TYR A 1 85 ? 25.424 -44.752 -16.283 1.00 44.72 85 TYR A CA 1
ATOM 705 C C . TYR A 1 85 ? 26.262 -43.976 -15.278 1.00 44.72 85 TYR A C 1
ATOM 707 O O . TYR A 1 85 ? 25.860 -42.972 -14.693 1.00 44.72 85 TYR A O 1
ATOM 715 N N . GLY A 1 86 ? 27.519 -44.418 -15.173 1.00 43.91 86 GLY A N 1
ATOM 716 C CA . GLY A 1 86 ? 28.617 -43.590 -14.706 1.00 43.91 86 GLY A CA 1
ATOM 717 C C . GLY A 1 86 ? 28.584 -42.226 -15.393 1.00 43.91 86 GLY A C 1
ATOM 718 O O . GLY A 1 86 ? 28.443 -42.134 -16.611 1.00 43.91 86 GLY A O 1
ATOM 719 N N . PHE A 1 87 ? 28.697 -41.191 -14.564 1.00 46.38 87 PHE A N 1
ATOM 720 C CA . PHE A 1 87 ? 28.702 -39.761 -14.863 1.00 46.38 87 PHE A CA 1
ATOM 721 C C . PHE A 1 87 ? 29.092 -39.416 -16.315 1.00 46.38 87 PHE A C 1
ATOM 723 O O . PHE A 1 87 ? 30.249 -39.149 -16.647 1.00 46.38 87 PHE A O 1
ATOM 730 N N . LYS A 1 88 ? 28.095 -39.409 -17.197 1.00 42.53 88 LYS A N 1
ATOM 731 C CA . LYS A 1 88 ? 28.135 -38.714 -18.477 1.00 42.53 88 LYS A CA 1
ATOM 732 C C . LYS A 1 88 ? 27.254 -37.499 -18.281 1.00 42.53 88 LYS A C 1
ATOM 734 O O . LYS A 1 88 ? 26.035 -37.600 -18.381 1.00 42.53 88 LYS A O 1
ATOM 739 N N . THR A 1 89 ? 27.874 -36.363 -17.983 1.00 45.62 89 THR A N 1
ATOM 740 C CA . THR A 1 89 ? 27.241 -35.057 -18.141 1.00 45.62 89 THR A CA 1
ATOM 741 C C . THR A 1 89 ? 26.839 -34.952 -19.610 1.00 45.62 89 THR A C 1
ATOM 743 O O . THR A 1 89 ? 27.650 -34.612 -20.469 1.00 45.62 89 THR A O 1
ATOM 746 N N . LYS A 1 90 ? 25.611 -35.356 -19.939 1.00 43.66 90 LYS A N 1
ATOM 747 C CA . LYS A 1 90 ? 24.961 -34.861 -21.140 1.00 43.66 90 LYS A CA 1
ATOM 748 C C . LYS A 1 90 ? 24.742 -33.388 -20.842 1.00 43.66 90 LYS A C 1
ATOM 750 O O . LYS A 1 90 ? 23.918 -33.057 -19.994 1.00 43.66 90 LYS A O 1
ATOM 755 N N . GLU A 1 91 ? 25.522 -32.532 -21.492 1.00 45.69 91 GLU A N 1
ATOM 756 C CA . GLU A 1 91 ? 25.133 -31.149 -21.748 1.00 45.69 91 GLU A CA 1
ATOM 757 C C . GLU A 1 91 ? 23.842 -31.223 -22.562 1.00 45.69 91 GLU A C 1
ATOM 759 O O . GLU A 1 91 ? 23.831 -31.246 -23.790 1.00 45.69 91 GLU A O 1
ATOM 764 N N . HIS A 1 92 ? 22.738 -31.432 -21.854 1.00 40.03 92 HIS A N 1
ATOM 765 C CA . HIS A 1 92 ? 21.433 -31.193 -22.401 1.00 40.03 92 HIS A CA 1
ATOM 766 C C . HIS A 1 92 ? 21.304 -29.680 -22.355 1.00 40.03 92 HIS A C 1
ATOM 768 O O . HIS A 1 92 ? 21.030 -29.109 -21.303 1.00 40.03 92 HIS A O 1
ATOM 774 N N . ASP A 1 93 ? 21.533 -29.059 -23.506 1.00 46.09 93 ASP A N 1
ATOM 775 C CA . ASP A 1 93 ? 21.180 -27.676 -23.835 1.00 46.09 93 ASP A CA 1
ATOM 776 C C . ASP A 1 93 ? 19.638 -27.549 -23.871 1.00 46.09 93 ASP A C 1
ATOM 778 O O . ASP A 1 93 ? 19.017 -27.106 -24.829 1.00 46.09 93 ASP A O 1
ATOM 782 N N . GLN A 1 94 ? 18.973 -28.093 -22.845 1.00 49.75 94 GLN A N 1
ATOM 783 C CA . GLN A 1 94 ? 17.656 -27.642 -22.456 1.00 49.75 94 GLN A CA 1
ATOM 784 C C . GLN A 1 94 ? 17.924 -26.276 -21.850 1.00 49.75 94 GLN A C 1
ATOM 786 O O . GLN A 1 94 ? 18.577 -26.188 -20.809 1.00 49.75 94 GLN A O 1
ATOM 791 N N . GLU A 1 95 ? 17.441 -25.235 -22.520 1.00 54.53 95 GLU A N 1
ATOM 792 C CA . GLU A 1 95 ? 17.232 -23.899 -21.972 1.00 54.53 95 GLU A CA 1
ATOM 793 C C . GLU A 1 95 ? 16.303 -24.011 -20.751 1.00 54.53 95 GLU A C 1
ATOM 795 O O . GLU A 1 95 ? 15.141 -23.609 -20.755 1.00 54.53 95 GLU A O 1
ATOM 800 N N . HIS A 1 96 ? 16.784 -24.631 -19.676 1.00 51.25 96 HIS A N 1
ATOM 801 C CA . HIS A 1 96 ? 16.217 -24.437 -18.368 1.00 51.25 96 HIS A CA 1
ATOM 802 C C . HIS A 1 96 ? 16.378 -22.944 -18.128 1.00 51.25 96 HIS A C 1
ATOM 804 O O . HIS A 1 96 ? 17.518 -22.470 -18.188 1.00 51.25 96 HIS A O 1
ATOM 810 N N . PRO A 1 97 ? 15.281 -22.194 -17.917 1.00 57.50 97 PRO A N 1
ATOM 811 C CA . PRO A 1 97 ? 15.384 -20.777 -17.626 1.00 57.50 97 PRO A CA 1
ATOM 812 C C . PRO A 1 97 ? 16.426 -20.632 -16.525 1.00 57.50 97 PRO A C 1
ATOM 814 O O . PRO A 1 97 ? 16.281 -21.239 -15.459 1.00 57.50 97 PRO A O 1
ATOM 817 N N . SER A 1 98 ? 17.521 -19.932 -16.844 1.00 63.34 98 SER A N 1
ATOM 818 C CA . SER A 1 98 ? 18.671 -19.781 -15.957 1.00 63.34 98 SER A CA 1
ATOM 819 C C . SER A 1 98 ? 18.159 -19.436 -14.562 1.00 63.34 98 SER A C 1
ATOM 821 O O . SER A 1 98 ? 17.174 -18.706 -14.448 1.00 63.34 98 SER A O 1
ATOM 823 N N . LEU A 1 99 ? 18.799 -19.902 -13.484 1.00 57.44 99 LEU A N 1
ATOM 824 C CA . LEU A 1 99 ? 18.397 -19.479 -12.129 1.00 57.44 99 LEU A CA 1
ATOM 825 C C . LEU A 1 99 ? 18.307 -17.939 -12.011 1.00 57.44 99 LEU A C 1
ATOM 827 O O . LEU A 1 99 ? 17.506 -17.421 -11.240 1.00 57.44 99 LEU A O 1
ATOM 831 N N . GLU A 1 100 ? 19.071 -17.222 -12.839 1.00 58.69 100 GLU A N 1
ATOM 832 C CA . GLU A 1 100 ? 19.033 -15.769 -13.020 1.00 58.69 100 GLU A CA 1
ATOM 833 C C . GLU A 1 100 ? 17.731 -15.242 -13.655 1.00 58.69 100 GLU A C 1
ATOM 835 O O . GLU A 1 100 ? 17.279 -14.158 -13.306 1.00 58.69 100 GLU A O 1
ATOM 840 N N . SER A 1 101 ? 17.071 -16.007 -14.529 1.00 59.81 101 SER A N 1
ATOM 841 C CA . SER A 1 101 ? 15.754 -15.671 -15.093 1.00 59.81 101 SER A CA 1
ATOM 842 C C . SER A 1 101 ? 14.621 -15.786 -14.068 1.00 59.81 101 SER A C 1
ATOM 844 O O . SER A 1 101 ? 13.549 -15.222 -14.286 1.00 59.81 101 SER A O 1
ATOM 846 N N . ASN A 1 102 ? 14.842 -16.506 -12.964 1.00 59.34 102 ASN A N 1
ATOM 847 C CA . ASN A 1 102 ? 13.925 -16.567 -11.825 1.00 59.34 102 ASN A CA 1
ATOM 848 C C . ASN A 1 102 ? 14.338 -15.604 -10.695 1.00 59.34 102 ASN A C 1
ATOM 850 O O . ASN A 1 102 ? 13.800 -15.677 -9.589 1.00 59.34 102 ASN A O 1
ATOM 854 N N . ALA A 1 103 ? 15.305 -14.709 -10.942 1.00 62.25 103 ALA A N 1
ATOM 855 C CA . ALA A 1 103 ? 15.649 -13.659 -9.996 1.00 62.25 103 ALA A CA 1
ATOM 856 C C . ALA A 1 103 ? 14.403 -12.794 -9.725 1.00 62.25 103 ALA A C 1
ATOM 858 O O . ALA A 1 103 ? 13.809 -12.226 -10.641 1.00 62.25 103 ALA A O 1
ATOM 859 N N . SER A 1 104 ? 13.998 -12.778 -8.451 1.00 64.12 104 SER A N 1
ATOM 860 C CA . SER A 1 104 ? 12.773 -12.214 -7.874 1.00 64.12 104 SER A CA 1
ATOM 861 C C . SER A 1 104 ? 12.093 -11.108 -8.680 1.00 64.12 104 SER A C 1
ATOM 863 O O . SER A 1 104 ? 12.612 -9.999 -8.813 1.00 64.12 104 SER A O 1
ATOM 865 N N . ARG A 1 105 ? 10.839 -11.362 -9.077 1.00 70.75 105 ARG A N 1
ATOM 866 C CA . ARG A 1 105 ? 9.893 -10.281 -9.370 1.00 70.75 105 ARG A CA 1
ATOM 867 C C . ARG A 1 105 ? 9.829 -9.366 -8.134 1.00 70.75 105 ARG A C 1
ATOM 869 O O . ARG A 1 105 ? 9.636 -9.887 -7.034 1.00 70.75 105 ARG A O 1
ATOM 876 N N . PRO A 1 106 ? 10.007 -8.041 -8.274 1.00 70.06 106 PRO A N 1
ATOM 877 C CA . PRO A 1 106 ? 9.871 -7.137 -7.141 1.00 70.06 106 PRO A CA 1
ATOM 878 C C . PRO A 1 106 ? 8.436 -7.215 -6.611 1.00 70.06 106 PRO A C 1
ATOM 880 O O . PRO A 1 106 ? 7.489 -7.178 -7.401 1.00 70.06 106 PRO A O 1
ATOM 883 N N . PHE A 1 107 ? 8.290 -7.345 -5.290 1.00 79.38 107 PHE A N 1
ATOM 884 C CA . PHE A 1 107 ? 6.986 -7.340 -4.631 1.00 79.38 107 PHE A CA 1
ATOM 885 C C . PHE A 1 107 ? 6.227 -6.053 -4.973 1.00 79.38 107 PHE A C 1
ATOM 887 O O . PHE A 1 107 ? 6.799 -4.959 -4.969 1.00 79.38 107 PHE A O 1
ATOM 894 N N . SER A 1 108 ? 4.935 -6.179 -5.260 1.00 89.56 108 SER A N 1
ATOM 895 C CA . SER A 1 108 ? 4.045 -5.022 -5.369 1.00 89.56 108 SER A CA 1
ATOM 896 C C . SER A 1 108 ? 3.823 -4.366 -4.002 1.00 89.56 108 SER A C 1
ATOM 898 O O . SER A 1 108 ? 4.023 -4.990 -2.959 1.00 89.56 108 SER A O 1
ATOM 900 N N . LEU A 1 109 ? 3.374 -3.105 -3.998 1.00 90.38 109 LEU A N 1
ATOM 901 C CA . LEU A 1 109 ? 3.012 -2.391 -2.768 1.00 90.38 109 LEU A CA 1
ATOM 902 C C . LEU A 1 109 ? 1.985 -3.192 -1.956 1.00 90.38 109 LEU A C 1
ATOM 904 O O . LEU A 1 109 ? 2.170 -3.405 -0.764 1.00 90.38 109 LEU A O 1
ATOM 908 N N . GLN A 1 110 ? 0.945 -3.696 -2.618 1.00 92.19 110 GLN A N 1
ATOM 909 C CA . GLN A 1 110 ? -0.100 -4.503 -1.996 1.00 92.19 110 GLN A CA 1
ATOM 910 C C . GLN A 1 110 ? 0.470 -5.781 -1.366 1.00 92.19 110 GLN A C 1
ATOM 912 O O . GLN A 1 110 ? 0.183 -6.063 -0.208 1.00 92.19 110 GLN A O 1
ATOM 917 N N . GLU A 1 111 ? 1.322 -6.524 -2.081 1.00 91.06 111 GLU A N 1
ATOM 918 C CA . GLU A 1 111 ? 1.978 -7.724 -1.537 1.00 91.06 111 GLU A CA 1
ATOM 919 C C . GLU A 1 111 ? 2.866 -7.392 -0.332 1.00 91.06 111 GLU A C 1
ATOM 921 O O . GLU A 1 111 ? 2.873 -8.130 0.653 1.00 91.06 111 GLU A O 1
ATOM 926 N N . HIS A 1 112 ? 3.579 -6.265 -0.377 1.00 92.12 112 HIS A N 1
ATOM 927 C CA . HIS A 1 112 ? 4.421 -5.823 0.728 1.00 92.12 112 HIS A CA 1
ATOM 928 C C . HIS A 1 112 ? 3.605 -5.441 1.972 1.00 92.12 112 HIS A C 1
ATOM 930 O O . HIS A 1 112 ? 4.001 -5.770 3.090 1.00 92.12 112 HIS A O 1
ATOM 936 N N . LEU A 1 113 ? 2.456 -4.785 1.797 1.00 92.50 113 LEU A N 1
ATOM 937 C CA . LEU A 1 113 ? 1.550 -4.443 2.897 1.00 92.50 113 LEU A CA 1
ATOM 938 C C . LEU A 1 113 ? 0.854 -5.679 3.469 1.00 92.50 113 LEU A C 1
ATOM 940 O O . LEU A 1 113 ? 0.728 -5.792 4.683 1.00 92.50 113 LEU A O 1
ATOM 944 N N . LEU A 1 114 ? 0.435 -6.622 2.619 1.00 93.62 114 LEU A N 1
ATOM 945 C CA . LEU A 1 114 ? -0.148 -7.891 3.066 1.00 93.62 114 LEU A CA 1
ATOM 946 C C . LEU A 1 114 ? 0.864 -8.708 3.870 1.00 93.62 114 LEU A C 1
ATOM 948 O O . LEU A 1 114 ? 0.524 -9.251 4.918 1.00 93.62 114 LEU A O 1
ATOM 952 N N . PHE A 1 115 ? 2.120 -8.743 3.426 1.00 92.56 115 PHE A N 1
ATOM 953 C CA . PHE A 1 115 ? 3.198 -9.366 4.185 1.00 92.56 115 PHE A CA 1
ATOM 954 C C . PHE A 1 115 ? 3.385 -8.698 5.556 1.00 92.56 115 PHE A C 1
ATOM 956 O O . PHE A 1 115 ? 3.481 -9.388 6.567 1.00 92.56 115 PHE A O 1
ATOM 963 N N . GLN A 1 116 ? 3.366 -7.364 5.626 1.00 93.31 116 GLN A N 1
ATOM 964 C CA . GLN A 1 116 ? 3.427 -6.642 6.904 1.00 93.31 116 GLN A CA 1
ATOM 965 C C . GLN A 1 116 ? 2.220 -6.942 7.800 1.00 93.31 116 GLN A C 1
ATOM 967 O O . GLN A 1 116 ? 2.395 -7.203 8.990 1.00 93.31 116 GLN A O 1
ATOM 972 N N . LEU A 1 117 ? 1.014 -7.002 7.232 1.00 92.88 117 LEU A N 1
ATOM 973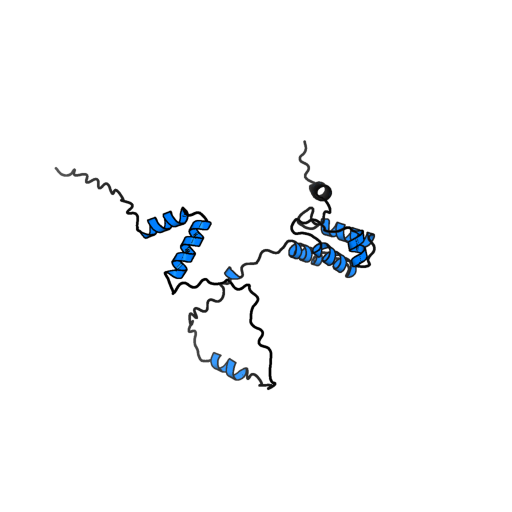 C CA . LEU A 1 117 ? -0.204 -7.364 7.957 1.00 92.88 117 LEU A CA 1
ATOM 974 C C . LEU A 1 117 ? -0.083 -8.754 8.592 1.00 92.88 117 LEU A C 1
ATOM 976 O O . LEU A 1 117 ? -0.424 -8.925 9.758 1.00 92.88 117 LEU A O 1
ATOM 980 N N . GLN A 1 118 ? 0.467 -9.725 7.858 1.00 92.00 118 GLN A N 1
ATOM 981 C CA . GLN A 1 118 ? 0.712 -11.086 8.350 1.00 92.00 118 GLN A CA 1
ATOM 982 C C . GLN A 1 118 ? 1.741 -11.149 9.483 1.00 92.00 118 GLN A C 1
ATOM 984 O O . GLN A 1 118 ? 1.662 -12.034 10.334 1.00 92.00 118 GLN A O 1
ATOM 989 N N . LEU A 1 119 ? 2.702 -10.225 9.504 1.00 90.12 119 LEU A N 1
ATOM 990 C CA . LEU A 1 119 ? 3.680 -10.104 10.585 1.00 90.12 119 LEU A CA 1
ATOM 991 C C . LEU A 1 119 ? 3.126 -9.366 11.812 1.00 90.12 119 LEU A C 1
ATOM 993 O O . LEU A 1 119 ? 3.751 -9.391 12.873 1.00 90.12 119 LEU A O 1
ATOM 997 N N . THR A 1 120 ? 1.971 -8.715 11.683 1.00 88.19 120 THR A N 1
ATOM 998 C CA . THR A 1 120 ? 1.339 -7.964 12.768 1.00 88.19 120 THR A CA 1
ATOM 999 C C . THR A 1 120 ? 0.404 -8.880 13.557 1.00 88.19 120 THR A C 1
ATOM 1001 O O . THR A 1 120 ? -0.347 -9.673 12.992 1.00 88.19 120 THR A O 1
ATOM 1004 N N . HIS A 1 121 ? 0.420 -8.784 14.887 1.00 85.38 121 HIS A N 1
ATOM 1005 C CA . HIS A 1 121 ? -0.476 -9.571 15.736 1.00 85.38 121 HIS A CA 1
ATOM 1006 C C . HIS A 1 121 ? -1.887 -8.968 15.747 1.00 85.38 121 HIS A C 1
ATOM 1008 O O . HIS A 1 121 ? -2.209 -8.156 16.609 1.00 85.38 121 HIS A O 1
ATOM 1014 N N . LEU A 1 122 ? -2.719 -9.380 14.790 1.00 86.00 122 LEU A N 1
ATOM 1015 C CA . LEU A 1 122 ? -4.121 -8.973 14.661 1.00 86.00 122 LEU A CA 1
ATOM 1016 C C . LEU A 1 122 ? -5.058 -10.156 14.936 1.00 86.00 122 LEU A C 1
ATOM 1018 O O . LEU A 1 122 ? -4.715 -11.318 14.695 1.00 86.00 122 LEU A O 1
ATOM 1022 N N . SER A 1 123 ? -6.258 -9.874 15.437 1.00 89.94 123 SER A N 1
ATOM 1023 C CA . SER A 1 123 ? -7.337 -10.864 15.508 1.00 89.94 123 SER A CA 1
ATOM 1024 C C . SER A 1 123 ? -7.825 -11.253 14.107 1.00 89.94 123 SER A C 1
ATOM 1026 O O . SER A 1 123 ? -7.613 -10.535 13.132 1.00 89.94 123 SER A O 1
ATOM 1028 N N . ALA A 1 124 ? -8.528 -12.385 13.987 1.00 88.38 124 ALA A N 1
ATOM 1029 C CA . ALA A 1 124 ? -9.053 -12.847 12.698 1.00 88.38 124 ALA A CA 1
ATOM 1030 C C . ALA A 1 124 ? -9.991 -11.822 12.026 1.00 88.38 124 ALA A C 1
ATOM 1032 O O . ALA A 1 124 ? -10.001 -11.698 10.803 1.00 88.38 124 ALA A O 1
ATOM 1033 N N . THR A 1 125 ? -10.755 -11.070 12.822 1.00 89.38 125 THR A N 1
ATOM 1034 C CA . THR A 1 125 ? -11.633 -9.997 12.337 1.00 89.38 125 THR A CA 1
ATOM 1035 C C . THR A 1 125 ? -10.840 -8.784 11.862 1.00 89.38 125 THR A C 1
ATOM 1037 O O . THR A 1 125 ? -11.121 -8.260 10.790 1.00 89.38 125 THR A O 1
ATOM 1040 N N . GLU A 1 126 ? -9.819 -8.365 12.610 1.00 92.06 126 GLU A N 1
ATOM 1041 C CA . GLU A 1 126 ? -8.968 -7.229 12.232 1.00 92.06 126 GLU A CA 1
ATOM 1042 C C . GLU A 1 126 ? -8.117 -7.540 10.998 1.00 92.06 126 GLU A C 1
ATOM 1044 O O . GLU A 1 126 ? -7.950 -6.678 10.139 1.00 92.06 126 GLU A O 1
ATOM 1049 N N . TYR A 1 127 ? -7.633 -8.778 10.865 1.00 92.88 127 TYR A N 1
ATOM 1050 C CA . TYR A 1 127 ? -6.909 -9.225 9.678 1.00 92.88 127 TYR A CA 1
ATOM 1051 C C . TYR A 1 127 ? -7.790 -9.146 8.425 1.00 92.88 127 TYR A C 1
ATOM 1053 O O . TYR A 1 127 ? -7.361 -8.603 7.413 1.00 92.88 127 TYR A O 1
ATOM 1061 N N . ALA A 1 128 ? -9.042 -9.616 8.501 1.00 91.81 128 ALA A N 1
ATOM 1062 C CA . ALA A 1 128 ? -9.979 -9.542 7.378 1.00 91.81 128 ALA A CA 1
ATOM 1063 C C . ALA A 1 128 ? -10.303 -8.089 6.980 1.00 91.81 128 ALA A C 1
ATOM 1065 O O . ALA A 1 128 ? -10.365 -7.766 5.793 1.00 91.81 128 ALA A O 1
ATOM 1066 N N . ILE A 1 129 ? -10.465 -7.198 7.967 1.00 93.31 129 ILE A N 1
ATOM 1067 C CA . ILE A 1 129 ? -10.625 -5.757 7.724 1.00 93.31 129 ILE A CA 1
ATOM 1068 C C . ILE A 1 129 ? -9.367 -5.195 7.052 1.00 93.31 129 ILE A C 1
ATOM 1070 O O . ILE A 1 129 ? -9.472 -4.443 6.085 1.00 93.31 129 ILE A O 1
ATOM 1074 N N . GLY A 1 130 ? -8.181 -5.567 7.534 1.00 93.12 130 GLY A N 1
ATOM 1075 C CA . GLY A 1 130 ? -6.920 -5.057 7.012 1.00 93.12 130 GLY A CA 1
ATOM 1076 C C . GLY A 1 130 ? -6.625 -5.517 5.587 1.00 93.12 130 GLY A C 1
ATOM 1077 O O . GLY A 1 130 ? -6.218 -4.709 4.756 1.00 93.12 130 GLY A O 1
ATOM 1078 N N . GLU A 1 131 ? -6.909 -6.780 5.270 1.00 94.06 131 GLU A N 1
ATOM 1079 C CA . GLU A 1 131 ? -6.812 -7.326 3.914 1.00 94.06 131 GLU A CA 1
ATOM 1080 C C . GLU A 1 131 ? -7.733 -6.566 2.949 1.00 94.06 131 GLU A C 1
ATOM 1082 O O . GLU A 1 131 ? -7.309 -6.155 1.866 1.00 94.06 131 GLU A O 1
ATOM 1087 N N . PHE A 1 132 ? -8.972 -6.299 3.373 1.00 93.94 132 PHE A N 1
ATOM 1088 C CA . PHE A 1 132 ? -9.916 -5.512 2.586 1.00 93.94 132 PHE A CA 1
ATOM 1089 C C . PHE A 1 132 ? -9.453 -4.062 2.394 1.00 93.94 132 PHE A C 1
ATOM 1091 O O . PHE A 1 132 ? -9.536 -3.535 1.283 1.00 93.94 132 PHE A O 1
ATOM 1098 N N . LEU A 1 133 ? -8.940 -3.411 3.443 1.00 93.44 133 LEU A N 1
ATOM 1099 C CA . LEU A 1 133 ? -8.415 -2.046 3.356 1.00 93.44 133 LEU A CA 1
ATOM 1100 C C . LEU A 1 133 ? -7.232 -1.965 2.389 1.00 93.44 133 LEU A C 1
ATOM 1102 O O . LEU A 1 133 ? -7.246 -1.111 1.507 1.00 93.44 133 LEU A O 1
ATOM 1106 N N . ILE A 1 134 ? -6.262 -2.880 2.488 1.00 93.81 134 ILE A N 1
ATOM 1107 C CA . ILE A 1 134 ? -5.099 -2.934 1.585 1.00 93.81 134 ILE A CA 1
ATOM 1108 C C . ILE A 1 134 ? -5.538 -3.158 0.133 1.00 93.81 134 ILE A C 1
ATOM 1110 O O . ILE A 1 134 ? -4.978 -2.548 -0.778 1.00 93.81 134 ILE A O 1
ATOM 1114 N N . GLY A 1 135 ? -6.576 -3.967 -0.094 1.00 92.38 135 GLY A N 1
ATOM 1115 C CA . GLY A 1 135 ? -7.166 -4.160 -1.421 1.00 92.38 135 GLY A CA 1
ATOM 1116 C C . GLY A 1 135 ? -7.788 -2.894 -2.028 1.00 92.38 135 GLY A C 1
ATOM 1117 O O . GLY A 1 135 ? -7.859 -2.783 -3.250 1.00 92.38 135 GLY A O 1
ATOM 1118 N N . ASN A 1 136 ? -8.193 -1.926 -1.199 1.00 93.50 136 ASN A N 1
ATOM 1119 C CA . ASN A 1 136 ? -8.744 -0.633 -1.628 1.00 93.50 136 ASN A CA 1
ATOM 1120 C C . ASN A 1 136 ? -7.686 0.486 -1.706 1.00 93.50 136 ASN A C 1
ATOM 1122 O O . ASN A 1 136 ? -8.029 1.641 -1.967 1.00 93.50 136 ASN A O 1
ATOM 1126 N N . ILE A 1 137 ? -6.404 0.172 -1.496 1.00 92.75 137 ILE A N 1
ATOM 1127 C CA . ILE A 1 137 ? -5.304 1.124 -1.674 1.00 92.75 137 ILE A CA 1
ATOM 1128 C C . ILE A 1 137 ? -4.868 1.134 -3.143 1.00 92.75 137 ILE A C 1
ATOM 1130 O O . ILE A 1 137 ? -4.572 0.094 -3.743 1.00 92.75 137 ILE A O 1
ATOM 1134 N N . ASP A 1 138 ? -4.815 2.330 -3.728 1.00 91.00 138 ASP A N 1
ATOM 1135 C CA . ASP A 1 138 ? -4.397 2.517 -5.114 1.00 91.00 138 ASP A CA 1
ATOM 1136 C C . ASP A 1 138 ? -2.880 2.320 -5.314 1.00 91.00 138 ASP A C 1
ATOM 1138 O O . ASP A 1 138 ? -2.106 2.057 -4.393 1.00 91.00 138 ASP A O 1
ATOM 1142 N N . ARG A 1 139 ? -2.415 2.463 -6.560 1.00 87.56 139 ARG A N 1
ATOM 1143 C CA . ARG A 1 139 ? -0.980 2.354 -6.887 1.00 87.56 139 ARG A CA 1
ATOM 1144 C C . ARG A 1 139 ? -0.128 3.481 -6.294 1.00 87.56 139 ARG A C 1
ATOM 1146 O O . ARG A 1 139 ? 1.087 3.329 -6.230 1.00 87.56 139 ARG A O 1
ATOM 1153 N N . ASN A 1 140 ? -0.746 4.593 -5.903 1.00 88.62 140 ASN A N 1
ATOM 1154 C CA . ASN A 1 140 ? -0.076 5.740 -5.296 1.00 88.62 140 ASN A CA 1
ATOM 1155 C C . ASN A 1 140 ? -0.021 5.631 -3.762 1.00 88.62 140 ASN A C 1
ATOM 1157 O O . ASN A 1 140 ? 0.636 6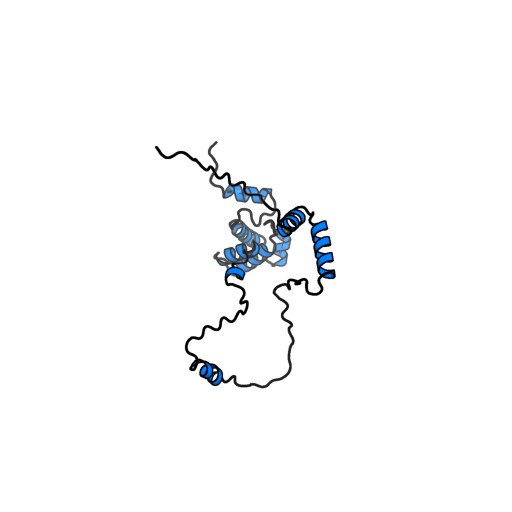.450 -3.126 1.00 88.62 140 ASN A O 1
ATOM 1161 N N . GLY A 1 141 ? -0.686 4.633 -3.173 1.00 90.25 141 GLY A N 1
ATOM 1162 C CA . GLY A 1 141 ? -0.740 4.426 -1.731 1.00 90.25 141 GLY A CA 1
ATOM 1163 C C . GLY A 1 141 ? -1.899 5.138 -1.027 1.00 90.25 141 GLY A C 1
ATOM 1164 O O . GLY A 1 141 ? -1.911 5.148 0.202 1.00 90.25 141 GLY A O 1
ATOM 1165 N N . TYR A 1 142 ? -2.872 5.701 -1.751 1.00 93.19 142 TYR A N 1
ATOM 1166 C CA . TYR A 1 142 ? -4.049 6.353 -1.166 1.00 93.19 142 TYR A CA 1
ATOM 1167 C C . TYR A 1 142 ? -5.236 5.398 -1.054 1.00 93.19 142 TYR A C 1
ATOM 1169 O O . TYR A 1 142 ? -5.497 4.592 -1.953 1.00 93.19 142 TYR A O 1
ATOM 1177 N N . LEU A 1 143 ? -5.983 5.522 0.044 1.00 93.19 143 LEU A N 1
ATOM 1178 C CA . LEU A 1 143 ? -7.213 4.769 0.265 1.00 93.19 143 LEU A CA 1
ATOM 1179 C C . LEU A 1 143 ? -8.322 5.291 -0.657 1.00 93.19 143 LEU A C 1
ATOM 1181 O O . LEU A 1 143 ? -8.615 6.488 -0.669 1.00 93.19 143 LEU A O 1
ATOM 1185 N N . GLN A 1 144 ? -8.953 4.390 -1.406 1.00 91.88 144 GLN A N 1
ATOM 1186 C CA . GLN A 1 144 ? -10.093 4.706 -2.262 1.00 91.88 144 GLN A CA 1
ATOM 1187 C C . GLN A 1 144 ? -11.412 4.434 -1.525 1.00 91.88 144 GLN A C 1
ATOM 1189 O O . GLN A 1 144 ? -11.596 3.371 -0.935 1.00 91.88 144 GLN A O 1
ATOM 1194 N N . GLY A 1 145 ? -12.348 5.384 -1.599 1.00 87.69 145 GLY A N 1
ATOM 1195 C CA . GLY A 1 145 ? -13.679 5.278 -0.987 1.00 87.69 145 GLY A CA 1
ATOM 1196 C C . GLY A 1 145 ? -13.791 5.915 0.402 1.00 87.69 145 GLY A C 1
ATOM 1197 O O . GLY A 1 145 ? -12.801 6.295 1.030 1.00 87.69 145 GLY A O 1
ATOM 1198 N N . SER A 1 146 ? -15.028 6.076 0.874 1.00 90.50 146 SER A N 1
ATOM 1199 C CA . SER A 1 146 ? -15.303 6.616 2.210 1.00 90.50 146 SER A CA 1
ATOM 1200 C C . SER A 1 146 ? -15.310 5.518 3.280 1.00 90.50 146 SER A C 1
ATOM 1202 O O . SER A 1 146 ? -15.685 4.375 3.026 1.00 90.50 146 SER A O 1
ATOM 1204 N N . LEU A 1 147 ? -14.947 5.869 4.519 1.00 87.38 147 LEU A N 1
ATOM 1205 C CA . LEU A 1 147 ? -14.984 4.930 5.652 1.00 87.38 147 LEU A CA 1
ATOM 1206 C C . LEU A 1 147 ? -16.394 4.365 5.893 1.00 87.38 147 LEU A C 1
ATOM 1208 O O . LEU A 1 147 ? -16.538 3.231 6.338 1.00 87.38 147 LEU A O 1
ATOM 1212 N N . GLU A 1 148 ? -17.426 5.148 5.571 1.00 88.56 148 GLU A N 1
ATOM 1213 C CA . GLU A 1 148 ? -18.835 4.752 5.623 1.00 88.56 148 GLU A CA 1
ATOM 1214 C C . GLU A 1 148 ? -19.156 3.623 4.637 1.00 88.56 148 GLU A C 1
ATOM 1216 O O . GLU A 1 148 ? -19.730 2.606 5.031 1.00 88.56 148 GLU A O 1
ATOM 1221 N N . GLU A 1 149 ? -18.750 3.772 3.376 1.00 89.50 149 GLU A N 1
ATOM 1222 C CA . GLU A 1 149 ? -18.970 2.770 2.327 1.00 89.50 149 GLU A CA 1
ATOM 1223 C C . GLU A 1 149 ? -18.179 1.485 2.597 1.00 89.50 149 GLU A C 1
ATOM 1225 O O . GLU A 1 149 ? -18.713 0.378 2.463 1.00 89.50 149 GLU A O 1
ATOM 1230 N N . LEU A 1 150 ? -16.921 1.620 3.028 1.00 89.88 150 LEU A N 1
ATOM 1231 C CA . LEU A 1 150 ? -16.053 0.483 3.340 1.00 89.88 150 LEU A CA 1
ATOM 1232 C C . LEU A 1 150 ? -16.585 -0.304 4.548 1.00 89.88 150 LEU A C 1
ATOM 1234 O O . LEU A 1 150 ? -16.683 -1.532 4.489 1.00 89.88 150 LEU A O 1
ATOM 1238 N N . ALA A 1 151 ? -17.012 0.389 5.610 1.00 90.38 151 ALA A N 1
ATOM 1239 C CA . ALA A 1 151 ? -17.615 -0.241 6.785 1.00 90.38 151 ALA A CA 1
ATOM 1240 C C . ALA A 1 151 ? -18.945 -0.934 6.447 1.00 90.38 151 ALA A C 1
ATOM 1242 O O . ALA A 1 151 ? -19.182 -2.061 6.886 1.00 90.38 151 ALA A O 1
ATOM 1243 N N . GLY A 1 152 ? -19.786 -0.299 5.621 1.00 89.12 152 GLY A N 1
ATOM 1244 C CA . GLY A 1 152 ? -21.052 -0.874 5.163 1.00 89.12 152 GLY A CA 1
ATOM 1245 C C . GLY A 1 152 ? -20.874 -2.146 4.329 1.00 89.12 152 GLY A C 1
ATOM 1246 O O . GLY A 1 152 ? -21.680 -3.067 4.443 1.00 89.12 152 GLY A O 1
ATOM 1247 N N . THR A 1 153 ? -19.798 -2.229 3.545 1.00 89.12 153 THR A N 1
ATOM 1248 C CA . THR A 1 153 ? -19.488 -3.399 2.706 1.00 89.12 153 THR A CA 1
ATOM 1249 C C . THR A 1 153 ? -19.052 -4.608 3.538 1.00 89.12 153 THR A C 1
ATOM 1251 O O . THR A 1 153 ? -19.478 -5.730 3.272 1.00 89.12 153 THR A O 1
ATOM 1254 N N . LEU A 1 154 ? -18.232 -4.380 4.566 1.00 86.81 154 LEU A N 1
ATOM 1255 C CA . LEU A 1 154 ? -17.766 -5.415 5.497 1.00 86.81 154 LEU A CA 1
ATOM 1256 C C . LEU A 1 154 ? -18.802 -5.771 6.578 1.00 86.81 154 LEU A C 1
ATOM 1258 O O . LEU A 1 154 ? -18.702 -6.829 7.195 1.00 86.81 154 LEU A O 1
ATOM 1262 N N . GLY A 1 155 ? -19.783 -4.898 6.830 1.00 88.88 155 GLY A N 1
ATOM 1263 C CA . GLY A 1 155 ? -20.751 -5.057 7.919 1.00 88.88 155 GLY A CA 1
ATOM 1264 C C . GLY A 1 155 ? -20.152 -4.828 9.313 1.00 88.88 155 GLY A C 1
ATOM 1265 O O . GLY A 1 155 ? -20.675 -5.350 10.297 1.00 88.88 155 GLY A O 1
ATOM 1266 N N . VAL A 1 156 ? -19.056 -4.070 9.399 1.00 90.12 156 VAL A N 1
ATOM 1267 C CA . VAL A 1 156 ? -18.321 -3.775 10.642 1.00 90.12 156 VAL A CA 1
ATOM 1268 C C . VAL A 1 156 ? -18.594 -2.354 11.120 1.00 90.12 156 VAL A C 1
ATOM 1270 O O . VAL A 1 156 ? -19.078 -1.501 10.372 1.00 90.12 156 VAL A O 1
ATOM 1273 N N . LYS A 1 157 ? -18.281 -2.070 12.386 1.00 91.50 157 LYS A N 1
ATOM 1274 C CA . LYS A 1 157 ? -18.377 -0.702 12.906 1.00 91.50 157 LYS A CA 1
ATOM 1275 C C . LYS A 1 157 ? -17.256 0.156 12.326 1.00 91.50 157 LYS A C 1
ATOM 1277 O O . LYS A 1 157 ? -16.125 -0.298 12.183 1.00 91.50 157 LYS A O 1
ATOM 1282 N N . GLN A 1 158 ? -17.550 1.432 12.081 1.00 90.56 158 GLN A N 1
ATOM 1283 C CA . GLN A 1 158 ? -16.541 2.393 11.620 1.00 90.56 158 GLN A CA 1
ATOM 1284 C C . GLN A 1 158 ? -15.362 2.522 12.590 1.00 90.56 158 GLN A C 1
ATOM 1286 O O . GLN A 1 158 ? -14.235 2.712 12.152 1.00 90.56 158 GLN A O 1
ATOM 1291 N N . GLU A 1 159 ? -15.613 2.384 13.893 1.00 91.38 159 GLU A N 1
ATOM 1292 C CA . GLU A 1 159 ? -14.583 2.439 14.939 1.00 91.38 159 GLU A CA 1
ATOM 1293 C C . GLU A 1 159 ? -13.541 1.322 14.786 1.00 91.38 159 GLU A C 1
ATOM 1295 O O . GLU A 1 159 ? -12.344 1.573 14.892 1.00 91.38 159 GLU A O 1
ATOM 1300 N N . GLU A 1 160 ? -13.984 0.099 14.480 1.00 90.31 160 GLU A N 1
ATOM 1301 C CA . GLU A 1 160 ? -13.100 -1.056 14.273 1.00 90.31 160 GLU A CA 1
ATOM 1302 C C . GLU A 1 160 ? -12.282 -0.888 12.988 1.00 90.31 160 GLU A C 1
ATOM 1304 O O . GLU A 1 160 ? -11.082 -1.153 12.963 1.00 90.31 160 GLU A O 1
ATOM 1309 N N . LEU A 1 161 ? -12.917 -0.378 11.930 1.00 91.81 161 LEU A N 1
ATOM 1310 C CA . LEU A 1 161 ? -12.253 -0.107 10.658 1.00 91.81 161 LEU A CA 1
ATOM 1311 C C . LEU A 1 161 ? -11.193 0.998 10.780 1.00 91.81 161 LEU A C 1
ATOM 1313 O O . LEU A 1 161 ? -10.103 0.864 10.228 1.00 91.81 161 LEU A O 1
ATOM 1317 N N . LEU A 1 162 ? -11.484 2.060 11.536 1.00 91.88 162 LEU A N 1
ATOM 1318 C CA . LEU A 1 162 ? -10.532 3.131 11.840 1.00 91.88 162 LEU A CA 1
ATOM 1319 C C . LEU A 1 162 ? -9.333 2.626 12.644 1.00 91.88 162 LEU A C 1
ATOM 1321 O O . LEU A 1 162 ? -8.201 2.960 12.305 1.00 91.88 162 LEU A O 1
ATOM 1325 N N . ALA A 1 163 ? -9.567 1.795 13.662 1.00 92.25 163 ALA A N 1
ATOM 1326 C CA . ALA A 1 163 ? -8.492 1.238 14.478 1.00 92.25 163 ALA A CA 1
ATOM 1327 C C . ALA A 1 163 ? -7.505 0.415 13.632 1.00 92.25 163 ALA A C 1
ATOM 1329 O O . ALA A 1 163 ? -6.292 0.579 13.762 1.00 92.25 163 ALA A O 1
ATOM 1330 N N . VAL A 1 164 ? -8.011 -0.422 12.720 1.00 92.62 164 VAL A N 1
ATOM 1331 C CA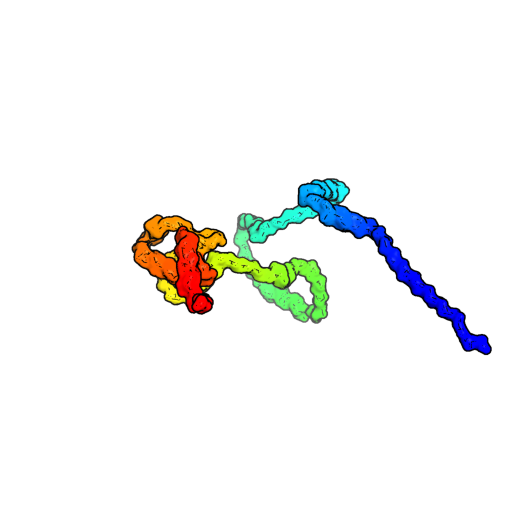 . VAL A 1 164 ? -7.166 -1.206 11.803 1.00 92.62 164 VAL A CA 1
ATOM 1332 C C . VAL A 1 164 ? -6.472 -0.308 10.776 1.00 92.62 164 VAL A C 1
ATOM 1334 O O . VAL A 1 164 ? -5.297 -0.519 10.475 1.00 92.62 164 VAL A O 1
ATOM 1337 N N . LEU A 1 165 ? -7.154 0.722 10.266 1.00 92.56 165 LEU A N 1
ATOM 1338 C CA . LEU A 1 165 ? -6.554 1.684 9.341 1.00 92.56 165 LEU A CA 1
ATOM 1339 C C . LEU A 1 165 ? -5.364 2.419 9.975 1.00 92.56 165 LEU A C 1
ATOM 1341 O O . LEU A 1 165 ? -4.329 2.552 9.327 1.00 92.56 165 LEU A O 1
ATOM 1345 N N . GLU A 1 166 ? -5.472 2.840 11.237 1.00 91.50 166 GLU A N 1
ATOM 1346 C CA . GLU A 1 166 ? -4.362 3.469 11.966 1.00 91.50 166 GLU A CA 1
ATOM 1347 C C . GLU A 1 166 ? -3.153 2.535 12.113 1.00 91.50 166 GLU A C 1
ATOM 1349 O O . GLU A 1 166 ? -2.014 3.000 12.051 1.00 91.50 166 GLU A O 1
ATOM 1354 N N . GLN A 1 167 ? -3.372 1.224 12.267 1.00 91.25 167 GLN A N 1
ATOM 1355 C CA . GLN A 1 167 ? -2.278 0.246 12.272 1.00 91.25 167 GLN A CA 1
ATOM 1356 C C . GLN A 1 167 ? -1.615 0.148 10.892 1.00 91.25 167 GLN A C 1
ATOM 1358 O O . GLN A 1 167 ? -0.391 0.190 10.792 1.00 91.25 167 GLN A O 1
ATOM 1363 N N . ILE A 1 168 ? -2.406 0.090 9.817 1.00 91.44 168 ILE A N 1
ATOM 1364 C CA . ILE A 1 168 ? -1.886 0.024 8.440 1.00 91.44 168 ILE A CA 1
ATOM 1365 C C . ILE A 1 168 ? -1.108 1.293 8.079 1.00 91.44 168 ILE A C 1
ATOM 1367 O O . ILE A 1 168 ? -0.072 1.214 7.427 1.00 91.44 168 ILE A O 1
ATOM 1371 N N . GLN A 1 169 ? -1.540 2.466 8.542 1.00 91.75 169 GLN A N 1
ATOM 1372 C CA . GLN A 1 169 ? -0.820 3.728 8.322 1.00 91.75 169 GLN A CA 1
ATOM 1373 C C . GLN A 1 169 ? 0.561 3.767 9.008 1.00 91.75 169 GLN A C 1
ATOM 1375 O O . GLN A 1 169 ? 1.396 4.621 8.692 1.00 91.75 169 GLN A O 1
ATOM 1380 N N . GLN A 1 170 ? 0.840 2.835 9.927 1.00 88.88 170 GLN A N 1
ATOM 1381 C CA . GLN A 1 170 ? 2.157 2.653 10.536 1.00 88.88 170 GLN A CA 1
ATOM 1382 C C . GLN A 1 170 ? 3.069 1.707 9.744 1.00 88.88 170 GLN A C 1
ATOM 1384 O O . GLN A 1 170 ? 4.230 1.547 10.130 1.00 88.88 170 GLN A O 1
ATOM 1389 N N . PHE A 1 171 ? 2.602 1.123 8.646 1.00 91.50 171 PHE A N 1
ATOM 1390 C CA . PHE A 1 171 ? 3.422 0.282 7.778 1.00 91.50 171 PHE A CA 1
ATOM 1391 C C . PHE A 1 171 ? 4.400 1.113 6.936 1.00 91.50 171 PHE A C 1
ATOM 1393 O O . PHE A 1 171 ? 4.347 2.347 6.897 1.00 91.50 171 PHE A O 1
ATOM 1400 N N . GLU A 1 172 ? 5.334 0.421 6.292 1.00 87.88 172 GLU A N 1
ATOM 1401 C CA . GLU A 1 172 ? 6.243 0.987 5.299 1.00 87.88 172 GLU A CA 1
ATOM 1402 C C . GLU A 1 172 ? 5.676 0.745 3.889 1.00 87.88 172 GLU A C 1
ATOM 1404 O O . GLU A 1 172 ? 5.320 -0.392 3.560 1.00 87.88 172 GLU A O 1
ATOM 1409 N N . PRO A 1 173 ? 5.584 1.774 3.026 1.00 88.88 173 PRO A N 1
ATOM 1410 C CA . PRO A 1 173 ? 6.118 3.133 3.179 1.00 88.88 173 PRO A CA 1
ATOM 1411 C C . PRO A 1 173 ? 5.229 4.090 3.998 1.00 88.88 173 PRO A C 1
ATOM 1413 O O . PRO A 1 173 ? 4.001 4.021 3.962 1.00 88.88 173 PRO A O 1
ATOM 1416 N N . LEU A 1 174 ? 5.858 5.061 4.671 1.00 87.56 174 LEU A N 1
ATOM 1417 C CA . LEU A 1 174 ? 5.153 6.073 5.471 1.00 87.56 174 LEU A CA 1
ATOM 1418 C C . LEU A 1 174 ? 4.148 6.904 4.658 1.00 87.56 174 LEU A C 1
ATOM 1420 O O . LEU A 1 174 ? 4.499 7.534 3.656 1.00 87.56 174 LEU A O 1
ATOM 1424 N N . GLY A 1 175 ? 2.918 6.992 5.166 1.00 86.00 175 GLY A N 1
ATOM 1425 C CA . GLY A 1 175 ? 1.821 7.731 4.531 1.00 86.00 175 GLY A CA 1
ATOM 1426 C C . GLY A 1 175 ? 0.924 6.874 3.634 1.00 86.00 175 GLY A C 1
ATOM 1427 O O . GLY A 1 175 ? -0.017 7.402 3.043 1.00 86.00 175 GLY A O 1
ATOM 1428 N N . VAL A 1 176 ? 1.180 5.565 3.551 1.00 92.12 176 VAL A N 1
ATOM 1429 C CA . VAL A 1 176 ? 0.285 4.606 2.899 1.00 92.12 176 VAL A CA 1
ATOM 1430 C C . VAL A 1 176 ? -1.057 4.509 3.635 1.00 92.12 176 VAL A C 1
ATOM 1432 O O . VAL A 1 176 ? -1.112 4.587 4.860 1.00 92.12 176 VAL A O 1
ATOM 1435 N N . GLY A 1 177 ? -2.155 4.371 2.893 1.00 91.19 177 GLY A N 1
ATOM 1436 C CA . GLY A 1 177 ? -3.507 4.351 3.457 1.00 91.19 177 GLY A CA 1
ATOM 1437 C C . GLY A 1 177 ? -4.032 5.730 3.878 1.00 91.19 177 GLY A C 1
ATOM 1438 O O . GLY A 1 177 ? -5.027 5.813 4.599 1.00 91.19 177 GLY A O 1
ATOM 1439 N N . ALA A 1 178 ? -3.389 6.820 3.447 1.00 93.62 178 ALA A N 1
ATOM 1440 C CA . ALA A 1 178 ? -3.926 8.168 3.611 1.00 93.62 178 ALA A CA 1
ATOM 1441 C C . ALA A 1 178 ? -5.114 8.410 2.662 1.00 93.62 178 ALA A C 1
ATOM 1443 O O . ALA A 1 178 ? -5.145 7.898 1.542 1.00 93.62 178 ALA A O 1
ATOM 1444 N N . ARG A 1 179 ? -6.079 9.229 3.083 1.00 91.19 179 ARG A N 1
ATOM 1445 C CA . ARG A 1 179 ? -7.245 9.626 2.268 1.00 91.19 179 ARG A CA 1
ATOM 1446 C C . ARG A 1 179 ? -6.971 10.880 1.443 1.00 91.19 179 ARG A C 1
ATOM 1448 O O . ARG A 1 179 ? -7.654 11.145 0.460 1.00 91.19 179 ARG A O 1
ATOM 1455 N N . SER A 1 180 ? -5.987 11.675 1.854 1.00 91.50 180 SER A N 1
ATOM 1456 C CA . SER A 1 180 ? -5.574 12.891 1.160 1.00 91.50 180 SER A CA 1
ATOM 1457 C C . SER A 1 180 ? -4.068 13.106 1.269 1.00 91.50 180 SER A C 1
ATOM 1459 O O . SER A 1 180 ? -3.382 12.517 2.108 1.00 91.50 180 SER A O 1
ATOM 1461 N N . ILE A 1 181 ? -3.541 13.994 0.426 1.00 92.25 181 ILE A N 1
ATOM 1462 C CA . ILE A 1 181 ? -2.126 14.365 0.482 1.00 92.25 181 ILE A CA 1
ATOM 1463 C C . ILE A 1 181 ? -1.761 15.081 1.789 1.00 92.25 181 ILE A C 1
ATOM 1465 O O . ILE A 1 181 ? -0.654 14.912 2.289 1.00 92.25 181 ILE A O 1
ATOM 1469 N N . GLU A 1 182 ? -2.697 15.834 2.371 1.00 92.88 182 GLU A N 1
ATOM 1470 C CA . GLU A 1 182 ? -2.510 16.517 3.655 1.00 92.88 182 GLU A CA 1
ATOM 1471 C C . GLU A 1 182 ? -2.333 15.504 4.791 1.00 92.88 182 GLU A C 1
ATOM 1473 O O . GLU A 1 182 ? -1.402 15.623 5.587 1.00 92.88 182 GLU A O 1
ATOM 1478 N N . GLU A 1 183 ? -3.174 14.467 4.820 1.00 90.94 183 GLU A N 1
ATOM 1479 C CA . GLU A 1 183 ? -3.075 13.368 5.783 1.00 90.94 183 GLU A CA 1
ATOM 1480 C C . GLU A 1 183 ? -1.781 12.571 5.585 1.00 90.94 183 GLU A C 1
ATOM 1482 O O . GLU A 1 183 ? -1.075 12.293 6.552 1.00 90.94 183 GLU A O 1
ATOM 1487 N N . CYS A 1 184 ? -1.408 12.283 4.335 1.00 93.06 184 CYS A N 1
ATOM 1488 C CA . CYS A 1 184 ? -0.147 11.616 4.006 1.00 93.06 184 CYS A CA 1
ATOM 1489 C C . CYS A 1 184 ? 1.066 12.386 4.550 1.00 93.06 184 CYS A C 1
ATOM 1491 O O . CYS A 1 184 ? 1.941 11.802 5.190 1.00 93.06 184 CYS A O 1
ATOM 1493 N N . LEU A 1 185 ? 1.122 13.700 4.317 1.00 90.38 185 LEU A N 1
ATOM 1494 C CA . LEU A 1 185 ? 2.212 14.547 4.803 1.00 90.38 185 LEU A CA 1
ATOM 1495 C C . LEU A 1 185 ? 2.218 14.647 6.329 1.00 90.38 185 LEU A C 1
ATOM 1497 O O . LEU A 1 185 ? 3.289 14.658 6.935 1.00 90.38 185 LEU A O 1
ATOM 1501 N N . TRP A 1 186 ? 1.042 14.694 6.955 1.00 90.06 186 TRP A N 1
ATOM 1502 C CA . TRP A 1 186 ? 0.924 14.699 8.408 1.00 90.06 186 TRP A CA 1
ATOM 1503 C C . TRP A 1 186 ? 1.449 13.394 9.024 1.00 90.06 186 TRP A C 1
ATOM 1505 O O . TRP A 1 186 ? 2.284 13.449 9.927 1.00 90.06 186 TRP A O 1
ATOM 1515 N N . LEU A 1 187 ? 1.056 12.235 8.483 1.00 89.31 187 LEU A N 1
ATOM 1516 C CA . LEU A 1 187 ? 1.544 10.918 8.917 1.00 89.31 187 LEU A CA 1
ATOM 1517 C C . LEU A 1 187 ? 3.070 10.808 8.785 1.00 89.31 187 LEU A C 1
ATOM 1519 O O . LEU A 1 187 ? 3.751 10.323 9.690 1.00 89.31 187 LEU A O 1
ATOM 1523 N N . GLN A 1 188 ? 3.625 11.320 7.684 1.00 90.00 188 GLN A N 1
ATOM 1524 C CA . GLN A 1 188 ? 5.072 11.369 7.470 1.00 90.00 188 GLN A CA 1
ATOM 1525 C C . GLN A 1 188 ? 5.779 12.306 8.456 1.00 90.00 188 GLN A C 1
ATOM 1527 O O . GLN A 1 188 ? 6.870 11.987 8.929 1.00 90.00 188 GLN A O 1
ATOM 1532 N N . ALA A 1 189 ? 5.179 13.455 8.769 1.00 87.25 189 ALA A N 1
ATOM 1533 C CA . ALA A 1 189 ? 5.745 14.428 9.697 1.00 87.25 189 ALA A CA 1
ATOM 1534 C C . ALA A 1 189 ? 5.739 13.924 11.145 1.00 87.25 189 ALA A C 1
ATOM 1536 O O . ALA A 1 189 ? 6.718 14.133 11.853 1.00 87.25 189 ALA A O 1
ATOM 1537 N N . VAL A 1 190 ? 4.675 13.238 11.574 1.00 85.19 190 VAL A N 1
ATOM 1538 C CA . VAL A 1 190 ? 4.563 12.677 12.932 1.00 85.19 190 VAL A CA 1
ATOM 1539 C C . VAL A 1 190 ? 5.634 11.615 13.178 1.00 85.19 190 VAL A C 1
ATOM 1541 O O . VAL A 1 190 ? 6.232 11.591 14.249 1.00 85.19 190 VAL A O 1
ATOM 1544 N N . LYS A 1 191 ? 5.914 10.763 12.185 1.00 79.50 191 LYS A N 1
ATOM 1545 C CA . LYS A 1 191 ? 6.943 9.718 12.298 1.00 79.50 191 LYS A CA 1
ATOM 1546 C C . LYS A 1 191 ? 8.372 10.211 12.073 1.00 79.50 191 LYS A C 1
ATOM 1548 O O . LYS A 1 191 ? 9.310 9.583 12.559 1.00 79.50 191 LYS A O 1
ATOM 1553 N N . ARG A 1 192 ? 8.570 11.318 11.349 1.00 74.81 192 ARG A N 1
ATOM 1554 C CA . ARG A 1 192 ? 9.870 12.000 11.254 1.00 74.81 192 ARG A CA 1
ATOM 1555 C C . ARG A 1 192 ? 10.134 12.770 12.549 1.00 74.81 192 ARG A C 1
ATOM 1557 O O . ARG A 1 192 ? 10.077 13.993 12.586 1.00 74.81 192 ARG A O 1
ATOM 1564 N N . GLU A 1 193 ? 10.483 12.047 13.604 1.00 63.00 193 GLU A N 1
ATOM 1565 C CA . GLU A 1 193 ? 10.966 12.627 14.865 1.00 63.00 193 GLU A CA 1
ATOM 1566 C C . GLU A 1 193 ? 12.333 13.337 14.726 1.00 63.00 193 GLU A C 1
ATOM 1568 O O . GLU A 1 193 ? 12.830 13.923 15.683 1.00 63.00 193 GLU A O 1
ATOM 1573 N N . ASP A 1 194 ? 12.921 13.362 13.525 1.00 57.69 194 ASP A N 1
ATOM 1574 C CA . ASP A 1 194 ? 14.152 14.085 13.211 1.00 57.69 194 ASP A CA 1
ATOM 1575 C C . ASP A 1 194 ? 13.827 15.465 12.612 1.00 57.69 194 ASP A C 1
ATOM 1577 O O . ASP A 1 194 ? 13.923 15.726 11.407 1.00 57.69 194 ASP A O 1
ATOM 1581 N N . ARG A 1 195 ? 13.347 16.364 13.474 1.00 56.62 195 ARG A N 1
ATOM 1582 C CA . ARG A 1 195 ? 13.251 17.789 13.147 1.00 56.62 195 ARG A CA 1
ATOM 1583 C C . ARG A 1 195 ? 14.683 18.337 13.121 1.00 56.62 195 ARG A C 1
ATOM 1585 O O . ARG A 1 195 ? 15.304 18.349 14.185 1.00 56.62 195 ARG A O 1
ATOM 1592 N N . PRO A 1 196 ? 15.216 18.843 11.991 1.00 53.94 196 PRO A N 1
ATOM 1593 C CA . PRO A 1 196 ? 16.464 19.588 12.056 1.00 53.94 196 PRO A CA 1
ATOM 1594 C C . PRO A 1 196 ? 16.253 20.761 13.026 1.00 53.94 196 PRO A C 1
ATOM 1596 O O . PRO A 1 196 ? 15.242 21.465 12.901 1.00 53.94 196 PRO A O 1
ATOM 1599 N N . PRO A 1 197 ? 17.138 20.955 14.021 1.00 54.62 197 PRO A N 1
ATOM 1600 C CA . PRO A 1 197 ? 17.063 22.131 14.863 1.00 54.62 197 PRO A CA 1
ATOM 1601 C C . PRO A 1 197 ? 17.291 23.320 13.932 1.00 54.62 197 PRO A C 1
ATOM 1603 O O . PRO A 1 197 ? 18.330 23.405 13.278 1.00 54.62 197 PRO A O 1
ATOM 1606 N N . PHE A 1 198 ? 16.286 24.181 13.795 1.00 54.12 198 PHE A N 1
ATOM 1607 C CA . PHE A 1 198 ? 16.553 25.532 13.320 1.00 54.12 198 PHE A CA 1
ATOM 1608 C C . PHE A 1 198 ? 17.412 26.247 14.364 1.00 54.12 198 PHE A C 1
ATOM 1610 O O . PHE A 1 198 ? 17.121 26.063 15.572 1.00 54.12 198 PHE A O 1
#

pLDDT: mean 72.12, std 20.17, range [26.7, 94.06]

Secondary structure (DSSP, 8-state):
------------------HHHHHHHHHTTS-HHHHHHHHHHHHHH-TT--------TT----------------HHHHHHTTSS-----------PPPGGGGS-PPPPHHHHHHHHHHHS---HHHHHHHHHHHHTB-TTSBBPS-HHHHHHHHT--HHHHHHHHHHHTTSSSTTTTBSSHHHHHHHHHHH---PPP-